Protein AF-A0AA39W251-F1 (afdb_monomer_lite)

Radius of gyration: 23.52 Å; chains: 1; bounding box: 52×46×63 Å

InterPro domains:
  IPR002347 Short-chain dehydrogenase/reductase SDR [PF00106] (129-242)
  IPR002347 Short-chain dehydrogenase/reductase SDR [PF13561] (8-108)
  IPR002347 Short-chain dehydrogenase/reductase SDR [PR00081] (17-36)
  IPR002347 Short-chain dehydrogenase/reductase SDR [PR00081] (38-55)
  IPR002347 Short-chain dehydrogenase/reductase SDR [PR00081] (72-92)
  IPR020904 Short-chain dehydrogenase/reductase, conserved site [PS00061] (4-32)
  IPR036291 NAD(P)-binding domain superfamily [SSF51735] (10-110)
  IPR036291 NAD(P)-binding domain superfamily [SSF51735] (124-243)

Foldseek 3Di:
DEAALCCLQVDPPCVVVSVVRVVVLVLQLLVLVVCPPVLDAGEYEHEAAEPDPVSPPPDDPVRLQVSLVLQPVSHGHYPVLRVVVVVCCVDPVVSVPHSYYHYSYNCSSDDDDDDDDDDDDDDLQCAAAEEEQAQCLDDPNVVVQLVSLVSRAQYEQEDAPDVPSSVVSQCVSCVPDDPPNDRRYHYAYADPVDPVRVVVSQVVSCVNSVDHHDYYHHPDDDDDPPDDRPVPQDPVNVVVRSD

Structure (mmCIF, N/CA/C/O backbone):
data_AF-A0AA39W251-F1
#
_entry.id   AF-A0AA39W251-F1
#
loop_
_atom_site.group_PDB
_atom_site.id
_atom_site.type_symbol
_atom_site.label_atom_id
_atom_site.label_alt_id
_atom_site.label_comp_id
_atom_site.label_asym_id
_atom_site.label_entity_id
_atom_site.label_seq_id
_atom_site.pdbx_PDB_ins_code
_atom_site.Cartn_x
_atom_site.Cartn_y
_atom_site.Cartn_z
_atom_site.occupancy
_atom_site.B_iso_or_equiv
_atom_site.auth_seq_id
_atom_site.auth_comp_id
_atom_site.auth_asym_id
_atom_site.auth_atom_id
_atom_site.pdbx_PDB_model_num
ATOM 1 N N . MET A 1 1 ? -8.379 -2.710 16.936 1.00 74.19 1 MET A N 1
ATOM 2 C CA . MET A 1 1 ? -7.547 -1.656 16.294 1.00 74.19 1 MET A CA 1
ATOM 3 C C . MET A 1 1 ? -8.438 -0.722 15.469 1.00 74.19 1 MET A C 1
ATOM 5 O O . MET A 1 1 ? -9.555 -1.114 15.140 1.00 74.19 1 MET A O 1
ATOM 9 N N . LEU A 1 2 ? -7.992 0.504 15.160 1.00 73.94 2 LEU A N 1
ATOM 10 C CA . LEU A 1 2 ? -8.763 1.472 14.359 1.00 73.94 2 LEU A CA 1
ATOM 11 C C . LEU A 1 2 ? -8.213 1.582 12.927 1.00 73.94 2 LEU A C 1
ATOM 13 O O . LEU A 1 2 ? -7.090 2.050 12.721 1.00 73.94 2 LEU A O 1
ATOM 17 N N . SER A 1 3 ? -9.032 1.182 11.953 1.00 87.44 3 SER A N 1
ATOM 18 C CA . SER A 1 3 ? -8.835 1.464 10.524 1.00 87.44 3 SER A CA 1
ATOM 19 C C . SER A 1 3 ? -9.595 2.750 10.141 1.00 87.44 3 SER A C 1
ATOM 21 O O . SER A 1 3 ? -10.087 3.468 11.008 1.00 87.44 3 SER A O 1
ATOM 23 N N . ALA A 1 4 ? -9.694 3.070 8.855 1.00 86.06 4 ALA A N 1
ATOM 24 C CA . ALA A 1 4 ? -10.523 4.146 8.328 1.00 86.06 4 ALA A CA 1
ATOM 25 C C . ALA A 1 4 ? -11.308 3.653 7.112 1.00 86.06 4 ALA A C 1
ATOM 27 O O . ALA A 1 4 ? -10.780 2.926 6.272 1.00 86.06 4 ALA A O 1
ATOM 28 N N . SER A 1 5 ? -12.547 4.117 6.949 1.00 86.44 5 SER A N 1
ATOM 29 C CA . SER A 1 5 ? -13.352 3.778 5.767 1.00 86.44 5 SER A CA 1
ATOM 30 C C . SER A 1 5 ? -12.759 4.270 4.443 1.00 86.44 5 SER A C 1
ATOM 32 O O . SER A 1 5 ? -13.165 3.778 3.395 1.00 86.44 5 SER A O 1
ATOM 34 N N . LEU A 1 6 ? -11.748 5.146 4.470 1.00 82.25 6 LEU A N 1
ATOM 35 C CA . LEU A 1 6 ? -10.958 5.510 3.289 1.00 82.25 6 LEU A CA 1
ATOM 36 C C . LEU A 1 6 ? -10.347 4.292 2.575 1.00 82.25 6 LEU A C 1
ATOM 38 O O . LEU A 1 6 ? -10.217 4.330 1.355 1.00 82.25 6 LEU A O 1
ATOM 42 N N . VAL A 1 7 ? -10.073 3.191 3.292 1.00 83.94 7 VAL A N 1
ATOM 43 C CA . VAL A 1 7 ? -9.620 1.914 2.701 1.00 83.94 7 VAL A CA 1
ATOM 44 C C . VAL A 1 7 ? -10.654 1.331 1.734 1.00 83.94 7 VAL A C 1
ATOM 46 O O . VAL A 1 7 ? -10.292 0.668 0.769 1.00 83.94 7 VAL A O 1
ATOM 49 N N . GLY A 1 8 ? -11.945 1.583 1.970 1.00 84.31 8 GLY A N 1
ATOM 50 C CA . GLY A 1 8 ? -13.018 1.199 1.051 1.00 84.31 8 GLY A CA 1
ATOM 51 C C . GLY A 1 8 ? -13.390 2.285 0.036 1.00 84.31 8 GLY A C 1
ATOM 52 O O . GLY A 1 8 ? -13.777 1.946 -1.074 1.00 84.31 8 GLY A O 1
ATOM 53 N N . SER A 1 9 ? -13.286 3.568 0.401 1.00 82.94 9 SER A N 1
ATOM 54 C CA . SER A 1 9 ? -13.726 4.687 -0.455 1.00 82.94 9 SER A CA 1
ATOM 55 C C . SER A 1 9 ? -12.683 5.150 -1.483 1.00 82.94 9 SER A C 1
ATOM 57 O O . SER A 1 9 ? -13.062 5.782 -2.463 1.00 82.94 9 SER A O 1
ATOM 59 N N . LEU A 1 10 ? -11.390 4.860 -1.268 1.00 85.44 10 LEU A N 1
ATOM 60 C CA . LEU A 1 10 ? -10.281 5.095 -2.211 1.00 85.44 10 LEU A CA 1
ATOM 61 C C . LEU A 1 10 ? -10.217 6.526 -2.781 1.00 85.44 10 LEU A C 1
ATOM 63 O O . LEU A 1 10 ? -10.137 6.743 -3.990 1.00 85.44 10 LEU A O 1
ATOM 67 N N . ILE A 1 11 ? -10.260 7.521 -1.896 1.00 80.75 11 ILE A N 1
ATOM 68 C CA . ILE A 1 11 ? -10.335 8.933 -2.291 1.00 80.75 11 ILE A CA 1
ATOM 69 C C . ILE A 1 11 ? -8.962 9.438 -2.771 1.00 80.75 11 ILE A C 1
ATOM 71 O O . ILE A 1 11 ? -7.972 9.279 -2.046 1.00 80.75 11 ILE A O 1
ATOM 75 N N . PRO A 1 12 ? -8.879 10.093 -3.948 1.00 82.31 12 PRO A N 1
ATOM 76 C CA . PRO A 1 12 ? -7.643 10.711 -4.425 1.00 82.31 12 PRO A CA 1
ATOM 77 C C . PRO A 1 12 ? -7.027 11.676 -3.403 1.00 82.31 12 PRO A C 1
ATOM 79 O O . PRO A 1 12 ? -7.737 12.367 -2.677 1.00 82.31 12 PRO A O 1
ATOM 82 N N . GLY A 1 13 ? -5.693 11.723 -3.344 1.00 82.94 13 GLY A N 1
ATOM 83 C CA . GLY A 1 13 ? -4.945 12.561 -2.394 1.00 82.94 13 GLY A CA 1
ATOM 84 C C . GLY A 1 13 ? -4.732 11.941 -1.006 1.00 82.94 13 GLY A C 1
ATOM 85 O O . GLY A 1 13 ? -3.858 12.393 -0.275 1.00 82.94 13 GLY A O 1
ATOM 86 N N . TYR A 1 14 ? -5.436 10.857 -0.660 1.00 81.69 14 TYR A N 1
ATOM 87 C CA . TYR A 1 14 ? -5.301 10.172 0.635 1.00 81.69 14 TYR A CA 1
ATOM 88 C C . TYR A 1 14 ? -4.460 8.889 0.572 1.00 81.69 14 TYR A C 1
ATOM 90 O O . TYR A 1 14 ? -4.556 8.059 1.473 1.00 81.69 14 TYR A O 1
ATOM 98 N N . GLY A 1 15 ? -3.643 8.696 -0.469 1.00 85.69 15 GLY A N 1
ATOM 99 C CA . GLY A 1 15 ? -2.954 7.427 -0.748 1.00 85.69 15 GLY A CA 1
ATOM 100 C C . GLY A 1 15 ? -2.148 6.874 0.433 1.00 85.69 15 GLY A C 1
ATOM 101 O O . GLY A 1 15 ? -2.436 5.775 0.899 1.00 85.69 15 GLY A O 1
ATOM 102 N N . ALA A 1 16 ? -1.198 7.650 0.968 1.00 86.44 16 ALA A N 1
ATOM 103 C CA . ALA A 1 16 ? -0.333 7.210 2.069 1.00 86.44 16 ALA A CA 1
ATOM 104 C C . ALA A 1 16 ? -1.113 6.922 3.366 1.00 86.44 16 ALA A C 1
ATOM 106 O O . ALA A 1 16 ? -0.926 5.884 4.000 1.00 86.44 16 ALA A O 1
ATOM 107 N N . TYR A 1 17 ? -2.045 7.807 3.734 1.00 85.81 17 TYR A N 1
ATOM 108 C CA . TYR A 1 17 ? -2.910 7.594 4.897 1.00 85.81 17 TYR A CA 1
ATOM 109 C C . TYR A 1 17 ? -3.803 6.356 4.724 1.00 85.81 17 TYR A C 1
ATOM 111 O O . TYR A 1 17 ? -3.961 5.554 5.640 1.00 85.81 17 TYR A O 1
ATOM 119 N N . THR A 1 18 ? -4.376 6.171 3.536 1.00 88.69 18 THR A N 1
ATOM 120 C CA . THR A 1 18 ? -5.233 5.021 3.226 1.00 88.69 18 THR A CA 1
ATOM 121 C C . THR A 1 18 ? -4.435 3.721 3.262 1.00 88.69 18 THR A C 1
ATOM 123 O O . THR A 1 18 ? -4.911 2.738 3.825 1.00 88.69 18 THR A O 1
ATOM 126 N N . ALA A 1 19 ? -3.203 3.721 2.747 1.00 88.38 19 ALA A N 1
ATOM 127 C CA . ALA A 1 19 ? -2.301 2.576 2.811 1.00 88.38 19 ALA A CA 1
ATOM 128 C C . ALA A 1 19 ? -1.952 2.195 4.260 1.00 88.38 19 ALA A C 1
ATOM 130 O O . ALA A 1 19 ? -2.048 1.020 4.613 1.00 88.38 19 ALA A O 1
ATOM 131 N N . SER A 1 20 ? -1.641 3.165 5.131 1.00 89.25 20 SER A N 1
ATOM 132 C CA . SER A 1 20 ? -1.339 2.873 6.543 1.00 89.25 20 SER A CA 1
ATOM 133 C C . SER A 1 20 ? -2.541 2.281 7.288 1.00 89.25 20 SER A C 1
ATOM 135 O O . SER A 1 20 ? -2.387 1.394 8.127 1.00 89.25 20 SER A O 1
ATOM 137 N N . LYS A 1 21 ? -3.766 2.695 6.944 1.00 92.12 21 LYS A N 1
ATOM 138 C CA . LYS A 1 21 ? -4.993 2.097 7.493 1.00 92.12 21 LYS A CA 1
ATOM 139 C C . LYS A 1 21 ? -5.306 0.724 6.895 1.00 92.12 21 LYS A C 1
ATOM 141 O O . LYS A 1 21 ? -5.718 -0.167 7.633 1.00 92.12 21 LYS A O 1
ATOM 146 N N . ALA A 1 22 ? -5.027 0.503 5.612 1.00 91.56 22 ALA A N 1
ATOM 147 C CA . ALA A 1 22 ? -5.145 -0.816 4.987 1.00 91.56 22 ALA A CA 1
ATOM 148 C C . ALA A 1 22 ? -4.155 -1.832 5.589 1.00 91.56 22 ALA A C 1
ATOM 150 O O . ALA A 1 22 ? -4.497 -3.004 5.773 1.00 91.56 22 ALA A O 1
ATOM 151 N N . ALA A 1 23 ? -2.953 -1.381 5.967 1.00 92.25 23 ALA A N 1
ATOM 152 C CA . ALA A 1 23 ? -1.990 -2.201 6.695 1.00 92.25 23 ALA A CA 1
ATOM 153 C C . ALA A 1 23 ? -2.564 -2.680 8.036 1.00 92.25 23 ALA A C 1
ATOM 155 O O . ALA A 1 23 ? -2.493 -3.869 8.336 1.00 92.25 23 ALA A O 1
ATOM 156 N N . VAL A 1 24 ? -3.229 -1.800 8.795 1.00 91.25 24 VAL A N 1
ATOM 157 C CA . VAL A 1 24 ? -3.906 -2.163 10.055 1.00 91.25 24 VAL A CA 1
ATOM 158 C C . VAL A 1 24 ? -4.987 -3.231 9.836 1.00 91.25 24 VAL A C 1
ATOM 160 O O . VAL A 1 24 ? -5.086 -4.170 10.625 1.00 91.25 24 VAL A O 1
ATOM 163 N N . GLU A 1 25 ? -5.772 -3.149 8.754 1.00 94.44 25 GLU A N 1
ATOM 164 C CA . GLU A 1 25 ? -6.760 -4.190 8.413 1.00 94.44 25 GLU A CA 1
ATOM 165 C C . GLU A 1 25 ? -6.114 -5.550 8.136 1.00 94.44 25 GLU A C 1
ATOM 167 O O . GLU A 1 25 ? -6.667 -6.585 8.513 1.00 94.44 25 GLU A O 1
ATOM 172 N N . THR A 1 26 ? -4.949 -5.560 7.490 1.00 94.06 26 THR A N 1
ATOM 173 C CA . THR A 1 26 ? -4.200 -6.791 7.206 1.00 94.06 26 THR A CA 1
ATOM 174 C C . THR A 1 26 ? -3.557 -7.359 8.470 1.00 94.06 26 THR A C 1
ATOM 176 O O . THR A 1 26 ? -3.705 -8.551 8.740 1.00 94.06 26 THR A O 1
ATOM 179 N N . LEU A 1 27 ? -2.922 -6.512 9.286 1.00 93.44 27 LEU A N 1
ATOM 180 C CA . LEU A 1 27 ? -2.298 -6.906 10.551 1.00 93.44 27 LEU A CA 1
ATOM 181 C C . LEU A 1 27 ? -3.308 -7.555 11.497 1.00 93.44 27 LEU A C 1
ATOM 183 O O . LEU A 1 27 ? -3.015 -8.602 12.058 1.00 93.44 27 LEU A O 1
ATOM 187 N N . VAL A 1 28 ? -4.524 -7.013 11.617 1.00 93.75 28 VAL A N 1
ATOM 188 C CA . VAL A 1 28 ? -5.572 -7.618 12.458 1.00 93.75 28 VAL A CA 1
ATOM 189 C C . VAL A 1 28 ? -5.955 -9.023 12.000 1.00 93.75 28 VAL A C 1
ATOM 191 O O . VAL A 1 28 ? -6.148 -9.904 12.834 1.00 93.75 28 VAL A O 1
ATOM 194 N N . LYS A 1 29 ? -6.045 -9.263 10.688 1.00 94.88 29 LYS A N 1
ATOM 195 C CA . LYS A 1 29 ? -6.378 -10.592 10.148 1.00 94.88 29 LYS A CA 1
ATOM 196 C C . LYS A 1 29 ? -5.282 -11.615 10.429 1.00 94.88 29 LYS A C 1
ATOM 198 O O . LYS A 1 29 ? -5.589 -12.782 10.661 1.00 94.88 29 LYS A O 1
ATOM 203 N N . ILE A 1 30 ? -4.021 -11.191 10.379 1.00 94.81 30 ILE A N 1
ATOM 204 C CA . ILE A 1 30 ? -2.875 -12.035 10.730 1.00 94.81 30 ILE A CA 1
ATOM 205 C C . ILE A 1 30 ? -2.862 -12.275 12.241 1.00 94.81 30 ILE A C 1
ATOM 207 O O . ILE A 1 30 ? -2.851 -13.426 12.665 1.00 94.81 30 ILE A O 1
ATOM 211 N N . LEU A 1 31 ? -2.994 -11.219 13.047 1.00 93.88 31 LEU A N 1
ATOM 212 C CA . LEU A 1 31 ? -3.021 -11.293 14.506 1.00 93.88 31 LEU A CA 1
ATOM 213 C C . LEU A 1 31 ? -4.125 -12.230 15.013 1.00 93.88 31 LEU A C 1
ATOM 215 O O . LEU A 1 31 ? -3.876 -13.056 15.882 1.00 93.88 31 LEU A O 1
ATOM 219 N N . ALA A 1 32 ? -5.320 -12.176 14.422 1.00 94.88 32 ALA A N 1
ATOM 220 C CA . ALA A 1 32 ? -6.415 -13.092 14.743 1.00 94.88 32 ALA A CA 1
ATOM 221 C C . ALA A 1 32 ? -6.030 -14.575 14.580 1.00 94.88 32 ALA A C 1
ATOM 223 O O . ALA A 1 32 ? -6.512 -15.422 15.332 1.00 94.88 32 ALA A O 1
ATOM 224 N N . LYS A 1 33 ? -5.160 -14.900 13.611 1.00 95.75 33 LYS A N 1
ATOM 225 C CA . LYS A 1 33 ? -4.623 -16.256 13.419 1.00 95.75 33 LYS A CA 1
ATOM 226 C C . LYS A 1 33 ? -3.497 -16.567 14.401 1.00 95.75 33 LYS A C 1
ATOM 228 O O . LYS A 1 33 ? -3.434 -17.681 14.910 1.00 95.75 33 LYS A O 1
ATOM 233 N N . GLU A 1 34 ? -2.615 -15.607 14.654 1.00 95.94 34 GLU A N 1
ATOM 234 C CA . GLU A 1 34 ? -1.468 -15.773 15.554 1.00 95.94 34 GLU A CA 1
ATOM 235 C C . GLU A 1 34 ? -1.885 -15.912 17.024 1.00 95.94 34 GLU A C 1
ATOM 237 O O . GLU A 1 34 ? -1.221 -16.603 17.788 1.00 95.94 34 GLU A O 1
ATOM 242 N N . LEU A 1 35 ? -3.038 -15.357 17.405 1.00 92.94 35 LEU A N 1
ATOM 243 C CA . LEU A 1 35 ? -3.652 -15.510 18.728 1.00 92.94 35 LEU A CA 1
ATOM 244 C C . LEU A 1 35 ? -4.361 -16.864 18.934 1.00 92.94 35 LEU A C 1
ATOM 246 O O . LEU A 1 35 ? -5.064 -17.051 19.932 1.00 92.94 35 LEU A O 1
ATOM 250 N N . LYS A 1 36 ? -4.207 -17.832 18.021 1.00 93.31 36 LYS A N 1
ATOM 251 C CA . LYS A 1 36 ? -4.814 -19.166 18.136 1.00 93.31 36 LYS A CA 1
ATOM 252 C C . LYS A 1 36 ? -4.540 -19.790 19.512 1.00 93.31 36 LYS A C 1
ATOM 254 O O . LYS A 1 36 ? -3.397 -19.922 19.931 1.00 93.31 36 LYS A O 1
ATOM 259 N N . GLY A 1 37 ? -5.606 -20.247 20.174 1.00 92.31 37 GLY A N 1
ATOM 260 C CA . GLY A 1 37 ? -5.532 -20.938 21.467 1.00 92.31 37 GLY A CA 1
ATOM 261 C C . GLY A 1 37 ? -5.498 -20.020 22.693 1.00 92.31 37 GLY A C 1
ATOM 262 O O . GLY A 1 37 ? -5.550 -20.523 23.807 1.00 92.31 37 GLY A O 1
ATOM 263 N N . THR A 1 38 ? -5.460 -18.696 22.506 1.00 92.62 38 THR A N 1
ATOM 264 C CA . THR A 1 38 ? -5.470 -17.722 23.616 1.00 92.62 38 THR A CA 1
ATOM 265 C C . THR A 1 38 ? -6.874 -17.333 24.086 1.00 92.62 38 THR A C 1
ATOM 267 O O . THR A 1 38 ? -7.018 -16.774 25.166 1.00 92.62 38 THR A O 1
ATOM 270 N N . GLY A 1 39 ? -7.903 -17.584 23.268 1.00 87.56 39 GLY A N 1
ATOM 271 C CA . GLY A 1 39 ? -9.267 -17.090 23.498 1.00 87.56 39 GLY A CA 1
ATOM 272 C C . GLY A 1 39 ? -9.473 -15.607 23.152 1.00 87.56 39 GLY A C 1
ATOM 273 O O . GLY A 1 39 ? -10.593 -15.119 23.236 1.00 87.56 39 GLY A O 1
ATOM 274 N N . ILE A 1 40 ? -8.426 -14.889 22.727 1.00 93.31 40 ILE A N 1
ATOM 275 C CA . ILE A 1 40 ? -8.504 -13.471 22.355 1.00 93.31 40 ILE A CA 1
ATOM 276 C C . ILE A 1 40 ? -8.962 -13.334 20.897 1.00 93.31 40 ILE A C 1
ATOM 278 O O . ILE A 1 40 ? -8.382 -13.945 19.995 1.00 93.31 40 ILE A O 1
ATOM 282 N N . THR A 1 41 ? -9.960 -12.480 20.650 1.00 94.25 41 THR A N 1
ATOM 283 C CA . THR A 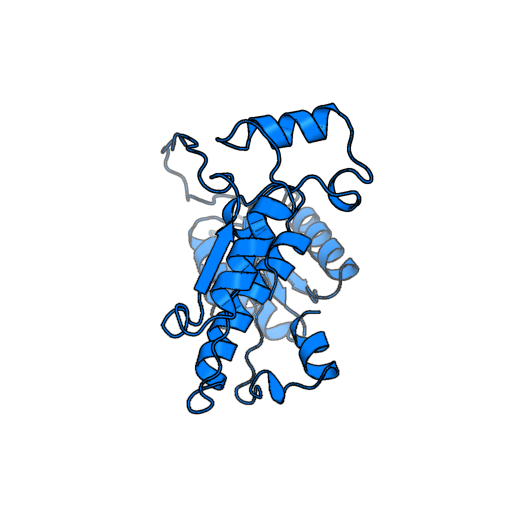1 41 ? -10.351 -12.052 19.300 1.00 94.25 41 THR A CA 1
ATOM 284 C C . THR A 1 41 ? -9.666 -10.738 18.920 1.00 94.25 41 THR A C 1
ATOM 286 O O . THR A 1 41 ? -9.410 -9.868 19.752 1.00 94.25 41 THR A O 1
ATOM 289 N N . ALA A 1 42 ? -9.356 -10.571 17.636 1.00 93.94 42 ALA A N 1
ATOM 290 C CA . ALA A 1 42 ? -8.778 -9.351 17.089 1.00 93.94 42 ALA A CA 1
ATOM 291 C C . ALA A 1 42 ? -9.647 -8.830 15.942 1.00 93.94 42 ALA A C 1
ATOM 293 O O . ALA A 1 42 ? -9.807 -9.494 14.922 1.00 93.94 42 ALA A O 1
ATOM 294 N N . ASN A 1 43 ? -10.179 -7.613 16.088 1.00 93.31 43 ASN A N 1
ATOM 295 C CA . ASN A 1 43 ? -11.006 -6.956 15.074 1.00 93.31 43 ASN A CA 1
ATOM 296 C C . ASN A 1 43 ? -10.582 -5.499 14.831 1.00 93.31 43 ASN A C 1
ATOM 298 O O . ASN A 1 43 ? -9.938 -4.838 15.660 1.00 93.31 43 ASN A O 1
ATOM 302 N N . CYS A 1 44 ? -10.984 -4.990 13.670 1.00 93.25 44 CYS A N 1
ATOM 303 C CA . CYS A 1 44 ? -10.828 -3.607 13.248 1.00 93.25 44 CYS A CA 1
ATOM 304 C C . CYS A 1 44 ? -12.182 -2.909 13.190 1.00 93.25 44 CYS A C 1
ATOM 306 O O . CYS A 1 44 ? -13.123 -3.443 12.610 1.00 93.25 44 CYS A O 1
ATOM 308 N N . VAL A 1 45 ? -12.252 -1.681 13.701 1.00 92.56 45 VAL A N 1
ATOM 309 C CA . VAL A 1 45 ? -13.378 -0.772 13.445 1.00 92.56 45 VAL A CA 1
ATOM 310 C C . VAL A 1 45 ? -12.915 0.307 12.472 1.00 92.56 45 VAL A C 1
ATOM 312 O O . VAL A 1 45 ? -11.868 0.924 12.673 1.00 92.56 45 VAL A O 1
ATOM 315 N N . ALA A 1 46 ? -13.671 0.496 11.393 1.00 92.81 46 ALA A N 1
ATOM 316 C CA . ALA A 1 46 ? -13.376 1.412 10.298 1.00 92.81 46 ALA A CA 1
ATOM 317 C C . ALA A 1 46 ? -14.485 2.476 10.197 1.00 92.81 46 ALA A C 1
ATOM 319 O O . ALA A 1 46 ? -15.456 2.290 9.455 1.00 92.81 46 ALA A O 1
ATOM 320 N N . PRO A 1 47 ? -14.385 3.587 10.945 1.00 91.38 47 PRO A N 1
ATOM 321 C CA . PRO A 1 47 ? -15.376 4.650 10.892 1.00 91.38 47 PRO A CA 1
ATOM 322 C C . PRO A 1 47 ? -15.348 5.414 9.561 1.00 91.38 47 PRO A C 1
ATOM 324 O O . PRO A 1 47 ? -14.342 5.406 8.840 1.00 91.38 47 PRO A O 1
ATOM 327 N N . GLY A 1 48 ? -16.477 6.040 9.225 1.00 89.25 48 GLY A N 1
ATOM 328 C CA . GLY A 1 48 ? -16.587 7.050 8.165 1.00 89.25 48 GLY A CA 1
ATOM 329 C C . GLY A 1 48 ? -16.122 8.435 8.637 1.00 89.25 48 GLY A C 1
ATOM 330 O O . GLY A 1 48 ? -15.430 8.533 9.649 1.00 89.25 48 GLY A O 1
ATOM 331 N N . PRO A 1 49 ? -16.504 9.516 7.938 1.00 89.50 49 PRO A N 1
ATOM 332 C CA . PRO A 1 49 ? -16.338 10.878 8.442 1.00 89.50 49 PRO A CA 1
ATOM 333 C C . PRO A 1 49 ? -17.103 11.067 9.763 1.00 89.50 49 PRO A C 1
ATOM 335 O O . PRO A 1 49 ? -18.330 10.966 9.779 1.00 89.50 49 PRO A O 1
ATOM 338 N N . ILE A 1 50 ? -16.389 11.325 10.864 1.00 92.44 50 ILE A N 1
ATOM 339 C CA . ILE A 1 50 ? -16.972 11.562 12.196 1.00 92.44 50 ILE A CA 1
ATOM 340 C C . ILE A 1 50 ? -16.741 13.020 12.590 1.00 92.44 50 ILE A C 1
ATOM 342 O O . ILE A 1 50 ? -15.620 13.502 12.485 1.00 92.44 50 ILE A O 1
ATOM 346 N N . ALA A 1 51 ? -17.775 13.704 13.070 1.00 91.31 51 ALA A N 1
ATOM 347 C CA . ALA A 1 51 ? -17.723 15.067 13.579 1.00 91.31 51 ALA A CA 1
ATOM 348 C C . ALA A 1 51 ? -16.924 15.131 14.892 1.00 91.31 51 ALA A C 1
ATOM 350 O O . ALA A 1 51 ? -17.470 15.030 15.989 1.00 91.31 51 ALA A O 1
ATOM 351 N N . THR A 1 52 ? -15.611 15.280 14.769 1.00 89.81 52 THR A N 1
ATOM 352 C CA . THR A 1 52 ? -14.679 15.524 15.873 1.00 89.81 52 THR A CA 1
ATOM 353 C C . THR A 1 52 ? -13.818 16.734 15.553 1.00 89.81 52 THR A C 1
ATOM 355 O O . THR A 1 52 ? -13.687 17.115 14.391 1.00 89.81 52 THR A O 1
ATOM 358 N N . GLU A 1 53 ? -13.181 17.314 16.567 1.00 84.50 53 GLU A N 1
ATOM 359 C CA . GLU A 1 53 ? -12.210 18.400 16.386 1.00 84.50 53 GLU A CA 1
ATOM 360 C C . GLU A 1 53 ? -11.151 18.047 15.326 1.00 84.50 53 GLU A C 1
ATOM 362 O O . GLU A 1 53 ? -10.949 18.797 14.377 1.00 84.50 53 GLU A O 1
ATOM 367 N N . ILE A 1 54 ? -10.601 16.829 15.396 1.00 84.12 54 ILE A N 1
ATOM 368 C CA . ILE A 1 54 ? -9.636 16.290 14.423 1.00 84.12 54 ILE A CA 1
ATOM 369 C C . ILE A 1 54 ? -10.204 16.256 12.995 1.00 84.12 54 ILE A C 1
ATOM 371 O O . ILE A 1 54 ? -9.471 16.413 12.020 1.00 84.12 54 ILE A O 1
ATOM 375 N N . PHE A 1 55 ? -11.506 16.009 12.830 1.00 86.50 55 PHE A N 1
ATOM 376 C CA . PHE A 1 55 ? -12.116 16.034 11.507 1.00 86.50 55 PHE A CA 1
ATOM 377 C C . PHE A 1 55 ? -12.260 17.457 10.971 1.00 86.50 55 PHE A C 1
ATOM 379 O O . PHE A 1 55 ? -12.056 17.651 9.776 1.00 86.50 55 PHE A O 1
ATOM 386 N N . PHE A 1 56 ? -12.615 18.430 11.804 1.00 87.50 56 PHE A N 1
ATOM 387 C CA . PHE A 1 56 ? -12.823 19.806 11.349 1.00 87.50 56 PHE A CA 1
ATOM 388 C C . PHE A 1 56 ? -11.521 20.576 11.145 1.00 87.50 56 PHE A C 1
ATOM 390 O O . PHE A 1 56 ? -11.487 21.480 10.312 1.00 87.50 56 PHE A O 1
ATOM 397 N N . ASP A 1 57 ? -10.453 20.191 11.842 1.00 88.88 57 ASP A N 1
ATOM 398 C CA . ASP A 1 57 ? -9.156 20.844 11.726 1.00 88.88 57 ASP A CA 1
ATOM 399 C C . ASP A 1 57 ? -8.666 20.901 10.264 1.00 88.88 57 ASP A C 1
ATOM 401 O O . ASP A 1 57 ? -8.669 19.907 9.524 1.00 88.88 57 ASP A O 1
ATOM 405 N N . GLY A 1 58 ? -8.322 22.114 9.826 1.00 81.75 58 GLY A N 1
ATOM 406 C CA . GLY A 1 58 ? -7.875 22.420 8.466 1.00 81.75 58 GLY A CA 1
ATOM 407 C C . GLY A 1 58 ? -8.906 22.254 7.335 1.00 81.75 58 GLY A C 1
ATOM 408 O O . GLY A 1 58 ? -8.508 22.323 6.171 1.00 81.75 58 GLY A O 1
ATOM 409 N N . LYS A 1 59 ? -10.204 22.027 7.608 1.00 88.25 59 LYS A N 1
ATOM 410 C CA . LYS A 1 59 ? -11.243 21.886 6.562 1.00 88.25 59 LYS A CA 1
ATOM 411 C C . LYS A 1 59 ? -12.104 23.136 6.411 1.00 88.25 59 LYS A C 1
ATOM 413 O O . LYS A 1 59 ? -12.556 23.713 7.393 1.00 88.25 59 LYS A O 1
ATOM 418 N N . THR A 1 60 ? -12.400 23.498 5.162 1.00 92.12 60 THR A N 1
ATOM 419 C CA . THR A 1 60 ? -13.393 24.538 4.857 1.00 92.12 60 THR A CA 1
ATOM 420 C C . THR A 1 60 ? -14.820 23.998 4.979 1.00 92.12 60 THR A C 1
ATOM 422 O O . THR A 1 60 ? -15.047 22.782 4.932 1.00 92.12 60 THR A O 1
ATOM 425 N N . GLU A 1 61 ? -15.802 24.895 5.072 1.00 90.38 61 GLU A N 1
ATOM 426 C CA . GLU A 1 61 ? -17.223 24.527 5.095 1.00 90.38 61 GLU A CA 1
ATOM 427 C C . GLU A 1 61 ? -17.631 23.716 3.855 1.00 90.38 61 GLU A C 1
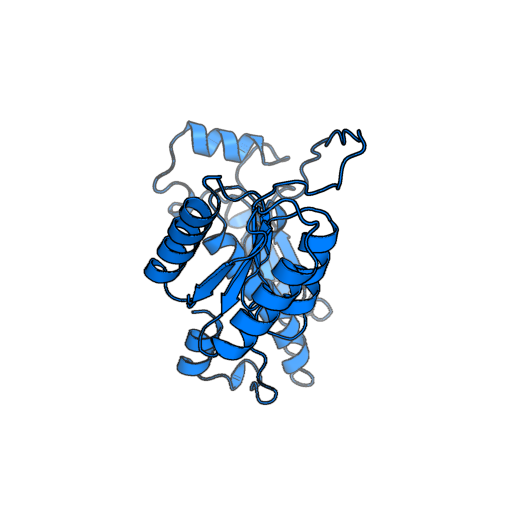ATOM 429 O O . GLU A 1 61 ? -18.369 22.736 3.960 1.00 90.38 61 GLU A O 1
ATOM 434 N N . GLU A 1 62 ? -17.091 24.041 2.679 1.00 88.62 62 GLU A N 1
ATOM 435 C CA . GLU A 1 62 ? -17.352 23.308 1.437 1.00 88.62 62 GLU A CA 1
ATOM 436 C C . GLU A 1 62 ? -16.800 21.883 1.488 1.00 88.62 62 GLU A C 1
ATOM 438 O O . GLU A 1 62 ? -17.431 20.955 0.978 1.00 88.62 62 GLU A O 1
ATOM 443 N N . MET A 1 63 ? -15.628 21.683 2.098 1.00 86.00 63 MET A N 1
ATOM 444 C CA . MET A 1 63 ? -15.047 20.348 2.278 1.00 86.00 63 MET A CA 1
ATOM 445 C C . MET A 1 63 ? -15.906 19.501 3.218 1.00 86.00 63 MET A C 1
ATOM 447 O O . MET A 1 63 ? -16.145 18.323 2.941 1.00 86.00 63 MET A O 1
ATOM 451 N N . VAL A 1 64 ? -16.407 20.103 4.298 1.00 89.44 64 VAL A N 1
ATOM 452 C CA . VAL A 1 64 ? -17.327 19.451 5.237 1.00 89.44 64 VAL A CA 1
ATOM 453 C C . VAL A 1 64 ? -18.640 19.094 4.540 1.00 89.44 64 VAL A C 1
ATOM 455 O O . VAL A 1 64 ? -19.090 17.951 4.628 1.00 89.44 64 VAL A O 1
ATOM 458 N N . LYS A 1 65 ? -19.222 20.026 3.777 1.00 89.62 65 LYS A N 1
ATOM 459 C CA . LYS A 1 65 ? -20.456 19.797 3.017 1.00 89.62 65 LYS A CA 1
ATOM 460 C C . LYS A 1 65 ? -20.300 18.664 2.002 1.00 89.62 65 LYS A C 1
ATOM 462 O O . LYS A 1 65 ? -21.147 17.779 1.952 1.00 89.62 65 LYS A O 1
ATOM 467 N N . LYS A 1 66 ? -19.186 18.619 1.263 1.00 86.56 66 LYS A N 1
ATOM 468 C CA . LYS A 1 66 ? -18.883 17.511 0.340 1.00 86.56 66 LYS A CA 1
ATOM 469 C C . LYS A 1 66 ? -18.788 16.163 1.052 1.00 86.56 66 LYS A C 1
ATOM 471 O O . LYS A 1 66 ? -19.250 15.162 0.513 1.00 86.56 66 LYS A O 1
ATOM 476 N N . ALA A 1 67 ? -18.197 16.114 2.247 1.00 85.25 67 ALA A N 1
ATOM 477 C CA . ALA A 1 67 ? -18.145 14.882 3.032 1.00 85.25 67 ALA A CA 1
ATOM 478 C C . ALA A 1 67 ? -19.550 14.426 3.461 1.00 85.25 67 ALA A C 1
ATOM 480 O O . ALA A 1 67 ? -19.855 13.240 3.375 1.00 85.25 67 ALA A O 1
ATOM 481 N N . ILE A 1 68 ? -20.415 15.366 3.855 1.00 88.50 68 ILE A N 1
ATOM 482 C CA . ILE A 1 68 ? -21.820 15.103 4.194 1.00 88.50 68 ILE A CA 1
ATOM 483 C C . ILE A 1 68 ? -22.597 14.576 2.981 1.00 88.50 68 ILE A C 1
ATOM 485 O O . ILE A 1 68 ? -23.290 13.572 3.102 1.00 88.50 68 ILE A O 1
ATOM 489 N N . GLU A 1 69 ? -22.451 15.204 1.812 1.00 86.44 69 GLU A N 1
ATOM 490 C CA . GLU A 1 69 ? -23.109 14.788 0.562 1.00 86.44 69 GLU A CA 1
ATOM 491 C C . GLU A 1 69 ? -22.708 13.372 0.124 1.00 86.44 69 GLU A C 1
ATOM 493 O O . GLU A 1 69 ? -23.490 12.656 -0.498 1.00 86.44 69 GLU A O 1
ATOM 498 N N . GLN A 1 70 ? -21.486 12.955 0.450 1.00 81.31 70 GLN A N 1
ATOM 499 C CA . GLN A 1 70 ? -20.991 11.609 0.166 1.00 81.31 70 GLN A CA 1
ATOM 500 C C . GLN A 1 70 ? -21.479 10.557 1.166 1.00 81.31 70 GLN A C 1
ATOM 502 O O . GLN A 1 70 ? -21.379 9.366 0.878 1.00 81.31 70 GLN A O 1
ATOM 507 N N . CYS A 1 71 ? -21.987 10.960 2.331 1.00 85.12 71 CYS A N 1
ATOM 508 C CA . CYS A 1 71 ? -22.576 10.054 3.307 1.00 85.12 71 CYS A CA 1
ATOM 509 C C . CYS A 1 71 ? -24.047 9.796 2.945 1.00 85.12 71 CYS A C 1
ATOM 511 O O . CYS A 1 71 ? -24.852 10.722 3.029 1.00 85.12 71 CYS A O 1
ATOM 513 N N . PRO A 1 72 ? -24.461 8.549 2.652 1.00 86.06 72 PRO A N 1
ATOM 514 C CA . PRO A 1 72 ? -25.868 8.233 2.377 1.00 86.06 72 PRO A CA 1
ATOM 515 C C . PRO A 1 72 ? -26.857 8.666 3.470 1.00 86.06 72 PRO A C 1
ATOM 517 O O . PRO A 1 72 ? -28.016 8.939 3.183 1.00 86.06 72 PRO A O 1
ATOM 520 N N . HIS A 1 73 ? -26.404 8.760 4.722 1.00 83.88 73 HIS A N 1
ATOM 521 C CA . HIS A 1 73 ? -27.217 9.242 5.843 1.00 83.88 73 HIS A CA 1
ATOM 522 C C . HIS A 1 73 ? -27.363 10.776 5.899 1.00 83.88 73 HIS A C 1
ATOM 524 O O . HIS A 1 73 ? -27.988 11.287 6.825 1.00 83.88 73 HIS A O 1
ATOM 530 N N . GLY A 1 74 ? -26.768 11.523 4.961 1.00 87.56 74 GLY A N 1
ATOM 531 C CA . GLY A 1 74 ? -26.902 12.980 4.855 1.00 87.56 74 GLY A CA 1
ATOM 532 C C . GLY A 1 74 ? -26.302 13.767 6.023 1.00 87.56 74 GLY A C 1
ATOM 533 O O . GLY A 1 74 ? -26.630 14.936 6.207 1.00 87.56 74 GLY A O 1
ATOM 534 N N . ARG A 1 75 ? -25.434 13.142 6.827 1.00 93.00 75 ARG A N 1
ATOM 535 C CA . ARG A 1 75 ? -24.717 13.765 7.947 1.00 93.00 75 ARG A CA 1
ATOM 536 C C . ARG A 1 75 ? -23.342 13.137 8.146 1.00 93.00 75 ARG A C 1
ATOM 538 O O . ARG A 1 75 ? -23.085 12.021 7.692 1.00 93.00 75 ARG A O 1
ATOM 545 N N . LEU A 1 76 ? -22.485 13.830 8.891 1.00 91.81 76 LEU A N 1
ATOM 546 C CA . LEU A 1 76 ? -21.314 13.205 9.501 1.00 91.81 76 LEU A CA 1
ATOM 547 C C . LEU A 1 76 ? -21.763 12.244 10.609 1.00 91.81 76 LEU A C 1
ATOM 549 O O . LEU A 1 76 ? -22.775 12.479 11.278 1.00 91.81 76 LEU A O 1
ATOM 553 N N . GLY A 1 77 ? -20.999 11.174 10.816 1.00 91.62 77 GLY A N 1
ATOM 554 C CA . GLY A 1 77 ? -21.136 10.350 12.011 1.00 91.62 77 GLY A CA 1
ATOM 555 C C . GLY A 1 77 ? -20.750 11.135 13.265 1.00 91.62 77 GLY A C 1
ATOM 556 O O . GLY A 1 77 ? -20.038 12.132 13.202 1.00 91.62 77 GLY A O 1
ATOM 557 N N . GLU A 1 78 ? -21.184 10.673 14.421 1.00 91.62 78 GLU A N 1
ATOM 558 C CA . GLU A 1 78 ? -20.797 11.174 15.735 1.00 91.62 78 GLU A CA 1
ATOM 559 C C . GLU A 1 78 ? -20.046 10.073 16.497 1.00 91.62 78 GLU A C 1
ATOM 561 O O . GLU A 1 78 ? -20.129 8.890 16.162 1.00 91.62 78 GLU A O 1
ATOM 566 N N . THR A 1 79 ? -19.322 10.422 17.562 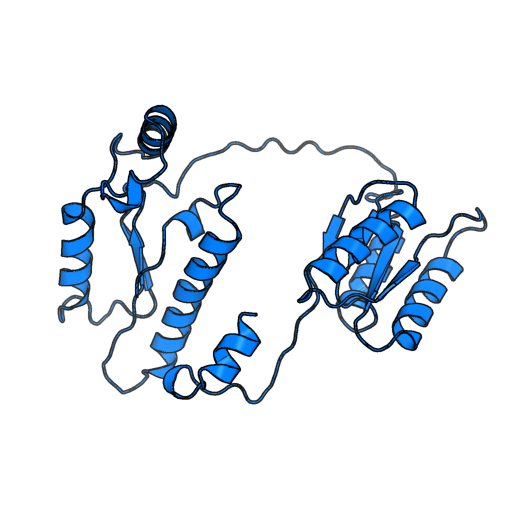1.00 87.25 79 THR A N 1
ATOM 567 C CA . THR A 1 79 ? -18.610 9.426 18.389 1.00 87.25 79 THR A CA 1
ATOM 568 C C . THR A 1 79 ? -19.556 8.367 18.963 1.00 87.25 79 THR A C 1
ATOM 570 O O . THR A 1 79 ? -19.196 7.189 19.028 1.00 87.25 79 THR A O 1
ATOM 573 N N . LYS A 1 80 ? -20.796 8.761 19.287 1.00 88.94 80 LYS A N 1
ATOM 574 C CA . LYS A 1 80 ? -21.872 7.867 19.742 1.00 88.94 80 LYS A CA 1
ATOM 575 C C . LYS A 1 80 ? -22.324 6.849 18.690 1.00 88.94 80 LYS A C 1
ATOM 577 O O . LYS A 1 80 ? -22.899 5.838 19.066 1.00 88.94 80 LYS A O 1
ATOM 582 N N . ASP A 1 81 ? -22.054 7.081 17.404 1.00 89.50 81 ASP A N 1
ATOM 583 C CA . ASP A 1 81 ? -22.354 6.103 16.352 1.00 89.50 81 ASP A CA 1
ATOM 584 C C . ASP A 1 81 ? -21.296 4.984 16.301 1.00 89.50 81 ASP A C 1
ATOM 586 O O . ASP A 1 81 ? -21.571 3.898 15.802 1.00 89.50 81 ASP A O 1
ATOM 590 N N . VAL A 1 82 ? -20.086 5.230 16.823 1.00 85.25 82 VAL A N 1
ATOM 591 C CA . VAL A 1 82 ? -18.940 4.304 16.742 1.00 85.25 82 VAL A CA 1
ATOM 592 C C . VAL A 1 82 ? -18.684 3.579 18.061 1.00 85.25 82 VAL A C 1
ATOM 594 O O . VAL A 1 82 ? -18.475 2.366 18.069 1.00 85.25 82 VAL A O 1
ATOM 597 N N . ALA A 1 83 ? -18.701 4.300 19.185 1.00 85.69 83 ALA A N 1
ATOM 598 C CA . ALA A 1 83 ? -18.334 3.757 20.493 1.00 85.69 83 ALA A CA 1
ATOM 599 C C . ALA A 1 83 ? -19.163 2.526 20.925 1.00 85.69 83 ALA A C 1
ATOM 601 O O . ALA A 1 83 ? -18.557 1.564 21.401 1.00 85.69 83 ALA A O 1
ATOM 602 N N . PRO A 1 84 ? -20.496 2.468 20.710 1.00 86.06 84 PRO A N 1
ATOM 603 C CA . PRO A 1 84 ? -21.286 1.291 21.075 1.00 86.06 84 PRO A CA 1
ATOM 604 C C . PRO A 1 84 ? -20.868 0.016 20.335 1.00 86.06 84 PRO A C 1
ATOM 606 O O . PRO A 1 84 ? -20.926 -1.066 20.910 1.00 86.06 84 PRO A O 1
ATOM 609 N N . VAL A 1 85 ? -20.393 0.131 19.089 1.00 86.81 85 VAL A N 1
ATOM 610 C CA . VAL A 1 85 ? -19.899 -1.022 18.318 1.00 86.81 85 VAL A CA 1
ATOM 611 C C . VAL A 1 85 ? -18.625 -1.581 18.945 1.00 86.81 85 VAL A C 1
ATOM 613 O O . VAL A 1 85 ? -18.477 -2.794 19.058 1.00 86.81 85 VAL A O 1
ATOM 616 N N . VAL A 1 86 ? -17.721 -0.711 19.403 1.00 85.50 86 VAL A N 1
ATOM 617 C CA . VAL A 1 86 ? -16.521 -1.137 20.139 1.00 85.50 86 VAL A CA 1
ATOM 618 C C . VAL A 1 86 ? -16.908 -1.797 21.462 1.00 85.50 86 VAL A C 1
ATOM 620 O O . VAL A 1 86 ? -16.357 -2.841 21.793 1.00 85.50 86 VAL A O 1
ATOM 623 N N . GLY A 1 87 ? -17.883 -1.232 22.182 1.00 78.88 87 GLY A N 1
ATOM 624 C CA . GLY A 1 87 ? -18.421 -1.828 23.405 1.00 78.88 87 GLY A CA 1
ATOM 625 C C . GLY A 1 87 ? -18.986 -3.230 23.172 1.00 78.88 87 GLY A C 1
ATOM 626 O O . GLY A 1 87 ? -18.643 -4.149 23.903 1.00 78.88 87 GLY A O 1
ATOM 627 N N . PHE A 1 88 ? -19.774 -3.421 22.110 1.00 90.50 88 PHE A N 1
ATOM 628 C CA . PHE A 1 88 ? -20.287 -4.734 21.709 1.00 90.50 88 PHE A CA 1
ATOM 629 C C . PHE A 1 88 ? -19.163 -5.740 21.419 1.00 90.50 88 PHE A C 1
ATOM 631 O O . PHE A 1 88 ? -19.221 -6.869 21.902 1.00 90.50 88 PHE A O 1
ATOM 638 N N . LEU A 1 89 ? -18.117 -5.321 20.698 1.00 86.88 89 LEU A N 1
ATOM 639 C CA . LEU A 1 89 ? -16.956 -6.165 20.381 1.00 86.88 89 LEU A CA 1
ATOM 640 C C . LEU A 1 89 ? -16.105 -6.554 21.597 1.00 86.88 89 LEU A C 1
ATOM 642 O O . LEU A 1 89 ? -15.220 -7.395 21.473 1.00 86.88 89 LEU A O 1
ATOM 646 N N . ALA A 1 90 ? -16.328 -5.922 22.747 1.00 84.25 90 ALA A N 1
ATOM 647 C CA . ALA A 1 90 ? -15.683 -6.281 24.004 1.00 84.25 90 ALA A CA 1
ATOM 648 C C . ALA A 1 90 ? -16.519 -7.266 24.843 1.00 84.25 90 ALA A C 1
ATOM 650 O O . ALA A 1 90 ? -16.091 -7.648 25.928 1.00 84.25 90 ALA A O 1
ATOM 651 N N . THR A 1 91 ? -17.709 -7.659 24.375 1.00 87.25 91 THR A N 1
ATOM 652 C CA . THR A 1 91 ? -18.588 -8.610 25.073 1.00 87.25 91 THR A CA 1
ATOM 653 C C . THR A 1 91 ? -18.440 -10.030 24.536 1.00 87.25 91 THR A C 1
ATOM 655 O O . THR A 1 91 ? -18.110 -10.221 23.362 1.00 87.25 91 THR A O 1
ATOM 658 N N . ASP A 1 92 ? -18.809 -11.020 25.351 1.00 86.75 92 ASP A N 1
ATOM 659 C CA . ASP A 1 92 ? -18.856 -12.439 24.958 1.00 86.75 92 ASP A CA 1
ATOM 660 C C . ASP A 1 92 ? -19.791 -12.689 23.766 1.00 86.75 92 ASP A C 1
ATOM 662 O O . ASP A 1 92 ? -19.553 -13.577 22.955 1.00 86.75 92 ASP A O 1
ATOM 666 N N . ALA A 1 93 ? -20.813 -11.846 23.576 1.00 87.19 93 ALA A N 1
ATOM 667 C CA . ALA A 1 93 ? -21.708 -11.933 22.421 1.00 87.19 93 ALA A CA 1
ATOM 668 C C . ALA A 1 93 ? -20.982 -11.742 21.074 1.00 87.19 93 ALA A C 1
ATOM 670 O O . ALA A 1 93 ? -21.528 -12.071 20.020 1.00 87.19 93 ALA A O 1
ATOM 671 N N . SER A 1 94 ? -19.761 -11.203 21.097 1.00 87.69 94 SER A N 1
ATOM 672 C CA . SER A 1 94 ? -18.915 -11.012 19.923 1.00 87.69 94 SER A CA 1
ATOM 673 C C . SER A 1 94 ? -17.799 -12.053 19.782 1.00 87.69 94 SER A C 1
ATOM 675 O O . SER A 1 94 ? -16.978 -11.918 18.878 1.00 87.69 94 SER A O 1
ATOM 677 N N . GLU A 1 95 ? -17.768 -13.110 20.607 1.00 89.44 95 GLU A N 1
ATOM 678 C CA . GLU A 1 95 ? -16.690 -14.118 20.602 1.00 89.44 95 GLU A CA 1
ATOM 679 C C . GLU A 1 95 ? -16.469 -14.771 19.227 1.00 89.44 95 GLU A C 1
ATOM 681 O O . GLU A 1 95 ? -15.350 -15.142 18.871 1.00 89.44 95 GLU A O 1
ATOM 686 N N . TRP A 1 96 ? -17.529 -14.861 18.414 1.00 92.12 96 TRP A N 1
ATOM 687 C CA . TRP A 1 96 ? -17.478 -15.441 17.069 1.00 92.12 96 TRP A CA 1
ATOM 688 C C . TRP A 1 96 ? -17.101 -14.443 15.967 1.00 92.12 96 TRP A C 1
ATOM 690 O O . TRP A 1 96 ? -17.032 -14.786 14.784 1.00 92.12 96 TRP A O 1
ATOM 700 N N . ILE A 1 97 ? -16.843 -13.192 16.339 1.00 93.44 97 ILE A N 1
ATOM 701 C CA . ILE A 1 97 ? -16.389 -12.129 15.453 1.00 93.44 97 ILE A CA 1
ATOM 702 C C . ILE A 1 97 ? -14.881 -12.006 15.657 1.00 93.44 97 ILE A C 1
ATOM 704 O O . ILE A 1 97 ? -14.419 -11.424 16.633 1.00 93.44 97 ILE A O 1
ATOM 708 N N . ASN A 1 98 ? -14.096 -12.574 14.742 1.00 95.19 98 ASN A N 1
ATOM 709 C CA . ASN A 1 98 ? -12.636 -12.542 14.813 1.00 95.19 98 ASN A CA 1
ATOM 710 C C . ASN A 1 98 ? -12.018 -12.295 13.428 1.00 95.19 98 ASN A C 1
ATOM 712 O O . ASN A 1 98 ? -12.488 -12.830 12.419 1.00 95.19 98 ASN A O 1
ATOM 716 N N . GLY A 1 99 ? -10.975 -11.469 13.364 1.00 92.75 99 GLY A N 1
ATOM 717 C CA . GLY A 1 99 ? -10.295 -11.069 12.131 1.00 92.75 99 GLY A CA 1
ATOM 718 C C . GLY A 1 99 ? -11.123 -10.161 11.216 1.00 92.75 99 GLY A C 1
ATOM 719 O O . GLY A 1 99 ? -10.822 -10.067 10.024 1.00 92.75 99 GLY A O 1
ATOM 720 N N . GLN A 1 100 ? -12.179 -9.519 11.727 1.00 95.62 100 GLN A N 1
ATOM 721 C CA . GLN A 1 100 ? -13.122 -8.749 10.912 1.00 95.62 100 GLN A CA 1
ATOM 722 C C . GLN A 1 100 ? -12.764 -7.263 10.824 1.00 95.62 100 GLN A C 1
ATOM 724 O O . GLN A 1 100 ? -12.173 -6.681 11.734 1.00 95.62 100 GLN A O 1
ATOM 729 N N . VAL A 1 101 ? -13.178 -6.632 9.719 1.00 93.69 101 VAL A N 1
ATOM 730 C CA . VAL A 1 101 ? -13.170 -5.172 9.542 1.00 93.69 101 VAL A CA 1
ATOM 731 C C . VAL A 1 101 ? -14.611 -4.680 9.557 1.00 93.69 101 VAL A C 1
ATOM 733 O O . VAL A 1 101 ? -15.337 -4.811 8.571 1.00 93.69 101 VAL A O 1
ATOM 736 N N . ILE A 1 102 ? -15.019 -4.094 10.675 1.00 93.44 102 ILE A N 1
ATOM 737 C CA . ILE A 1 102 ? -16.376 -3.609 10.898 1.00 93.44 102 ILE A CA 1
ATOM 738 C C . ILE A 1 102 ? -16.446 -2.142 10.493 1.00 93.44 102 ILE A C 1
ATOM 740 O O . ILE A 1 102 ? -15.848 -1.265 11.119 1.00 93.44 102 ILE A O 1
ATOM 744 N N . ARG A 1 103 ? -17.170 -1.874 9.408 1.00 91.69 103 ARG A N 1
ATOM 745 C CA . ARG A 1 103 ? -17.347 -0.531 8.851 1.00 91.69 103 ARG A CA 1
ATOM 746 C C . ARG A 1 103 ? -18.512 0.174 9.540 1.00 91.69 103 ARG A C 1
ATOM 748 O O . ARG A 1 103 ? -19.655 -0.239 9.391 1.00 91.69 103 ARG A O 1
ATOM 755 N N . VAL A 1 104 ? -18.217 1.259 10.252 1.00 92.12 104 VAL A N 1
ATOM 756 C CA . VAL A 1 104 ? -19.208 2.073 10.978 1.00 92.12 104 VAL A CA 1
ATOM 757 C C . VAL A 1 104 ? -19.249 3.459 10.348 1.00 92.12 104 VAL A C 1
ATOM 759 O O . VAL A 1 104 ? -18.646 4.414 10.831 1.00 92.12 104 VAL A O 1
ATOM 762 N N . ASN A 1 105 ? -19.848 3.541 9.162 1.00 90.25 105 ASN A N 1
ATOM 763 C CA . ASN A 1 105 ? -19.599 4.659 8.249 1.00 90.25 105 ASN A CA 1
ATOM 764 C C . ASN A 1 105 ? -20.840 5.216 7.550 1.00 90.25 105 ASN A C 1
ATOM 766 O O . ASN A 1 105 ? -20.699 5.974 6.595 1.00 90.25 105 ASN A O 1
ATOM 770 N N . GLY A 1 106 ? -22.041 4.813 7.967 1.00 86.62 106 GLY A N 1
ATOM 771 C CA . GLY A 1 106 ? -23.282 5.303 7.364 1.00 86.62 106 GLY A CA 1
ATOM 772 C C . GLY A 1 106 ? -23.409 5.024 5.859 1.00 86.62 106 GLY A C 1
ATOM 773 O O . GLY A 1 106 ? -24.109 5.761 5.171 1.00 86.62 106 GLY A O 1
ATOM 774 N N . GLY A 1 107 ? -22.726 4.004 5.327 1.00 85.31 107 GLY A N 1
ATOM 775 C CA . GLY A 1 107 ? -22.753 3.650 3.903 1.00 85.31 107 GLY A CA 1
ATOM 776 C C . GLY A 1 107 ? -21.731 4.386 3.029 1.00 85.31 107 GLY A C 1
ATOM 777 O O . GLY A 1 107 ? -21.717 4.176 1.822 1.00 85.31 107 GLY A O 1
ATOM 778 N N . TYR A 1 108 ? -20.840 5.191 3.618 1.00 84.62 108 TYR A N 1
ATOM 779 C CA . TYR A 1 108 ? -19.859 6.034 2.914 1.00 84.62 108 TYR A CA 1
ATOM 780 C C . TYR A 1 108 ? -18.961 5.303 1.892 1.00 84.62 108 TYR A C 1
ATOM 782 O O . TYR A 1 108 ? -18.467 5.902 0.941 1.00 84.62 108 TYR A O 1
ATOM 790 N N . VAL A 1 109 ? -18.720 4.003 2.083 1.00 82.50 109 VAL A N 1
ATOM 791 C CA . VAL A 1 109 ? -17.867 3.194 1.189 1.00 82.50 109 VAL A CA 1
ATOM 792 C C . VAL A 1 109 ? -18.570 2.808 -0.114 1.00 82.50 109 VAL A C 1
ATOM 794 O O . VAL A 1 109 ? -17.912 2.657 -1.139 1.00 82.50 109 VAL A O 1
ATOM 797 N N . TYR A 1 110 ? -19.892 2.657 -0.115 1.00 69.12 110 TYR A N 1
ATOM 798 C CA . TYR A 1 110 ? -20.617 2.109 -1.259 1.00 69.12 110 TYR A CA 1
ATOM 799 C C . TYR A 1 110 ? -21.251 3.230 -2.087 1.00 69.12 110 TYR A C 1
ATOM 801 O O . TYR A 1 110 ? -22.446 3.498 -1.988 1.00 69.12 110 TYR A O 1
ATOM 809 N N . ARG A 1 111 ? -20.438 3.883 -2.929 1.00 59.03 111 ARG A N 1
ATOM 810 C CA . ARG A 1 111 ? -20.923 4.757 -4.008 1.00 59.03 111 ARG A CA 1
ATOM 811 C C . ARG A 1 111 ? -20.987 3.974 -5.320 1.00 59.03 111 ARG A C 1
ATOM 813 O O . ARG A 1 111 ? -19.994 3.394 -5.747 1.00 59.03 111 ARG A O 1
ATOM 820 N N . TRP A 1 112 ? -22.137 4.014 -5.991 1.00 46.50 112 TRP A N 1
ATOM 821 C CA . TRP A 1 112 ? -22.275 3.562 -7.376 1.00 46.50 112 TRP A CA 1
ATOM 822 C C . TRP A 1 112 ? -21.668 4.615 -8.312 1.00 46.50 112 TRP A C 1
ATOM 824 O O . TRP A 1 112 ? -22.159 5.744 -8.383 1.00 46.50 112 TRP A O 1
ATOM 834 N N . ALA A 1 113 ? -20.590 4.270 -9.012 1.00 52.72 113 ALA A N 1
ATOM 835 C CA . ALA A 1 113 ? -20.097 5.036 -10.149 1.00 52.72 113 ALA A CA 1
ATOM 836 C C . ALA A 1 113 ? -20.224 4.159 -11.396 1.00 52.72 113 ALA A C 1
ATOM 838 O O . ALA A 1 113 ? -19.596 3.107 -11.485 1.00 52.72 113 ALA A O 1
ATOM 839 N N . ALA A 1 114 ? -21.060 4.585 -12.342 1.00 44.69 114 ALA A N 1
ATOM 840 C CA . ALA A 1 114 ? -21.124 3.975 -13.660 1.00 44.69 114 ALA A CA 1
ATOM 841 C C . ALA A 1 114 ? -19.834 4.320 -14.413 1.00 44.69 114 ALA A C 1
ATOM 843 O O . ALA A 1 114 ? -19.562 5.494 -14.665 1.00 44.69 114 ALA A O 1
ATOM 844 N N . THR A 1 115 ? -19.033 3.316 -14.755 1.00 47.12 115 THR A N 1
ATOM 845 C CA . THR A 1 115 ? -17.917 3.480 -15.685 1.00 47.12 115 THR A CA 1
ATOM 846 C C . THR A 1 115 ? -18.318 2.969 -17.058 1.00 47.12 115 THR A C 1
ATOM 848 O O . THR A 1 115 ? -18.694 1.813 -17.239 1.00 47.12 115 THR A O 1
ATOM 851 N N . SER A 1 116 ? -18.221 3.854 -18.044 1.00 45.38 116 SER A N 1
ATOM 852 C CA . SER A 1 116 ? -18.268 3.502 -19.458 1.00 45.38 116 SER A CA 1
ATOM 853 C C . SER A 1 116 ? -16.896 2.967 -19.863 1.00 45.38 116 SER A C 1
ATOM 855 O O . SER A 1 116 ? -15.888 3.646 -19.669 1.00 45.38 116 SER A O 1
ATOM 857 N N . VAL A 1 117 ? -16.850 1.768 -20.441 1.00 43.47 117 VAL A N 1
ATOM 858 C CA . VAL A 1 117 ? -15.654 1.249 -21.118 1.00 43.47 117 VAL A CA 1
ATOM 859 C C . VAL A 1 117 ? -15.811 1.521 -22.608 1.00 43.47 117 VAL A C 1
ATOM 861 O O . VAL A 1 117 ? -16.850 1.210 -23.183 1.00 43.47 117 VAL A O 1
ATOM 864 N N . ASN A 1 118 ? -14.780 2.093 -23.224 1.00 42.66 118 ASN A N 1
ATOM 865 C CA . ASN A 1 118 ? -14.715 2.324 -24.664 1.00 42.66 118 ASN A CA 1
ATOM 866 C C . ASN A 1 118 ? -13.659 1.373 -25.255 1.00 42.66 118 ASN A C 1
ATOM 868 O O . ASN A 1 118 ? -12.484 1.536 -24.918 1.00 42.66 118 ASN A O 1
ATOM 872 N N . PRO A 1 119 ? -14.019 0.376 -26.084 1.00 53.78 119 PRO A N 1
ATOM 873 C CA . PRO A 1 119 ? -13.037 -0.439 -26.785 1.00 53.78 119 PRO A CA 1
ATOM 874 C C . PRO A 1 119 ? -12.940 -0.056 -28.273 1.00 53.78 119 PRO A C 1
ATOM 876 O O . PRO A 1 119 ? -13.938 -0.013 -28.987 1.00 53.78 119 PRO A O 1
ATOM 879 N N . GLY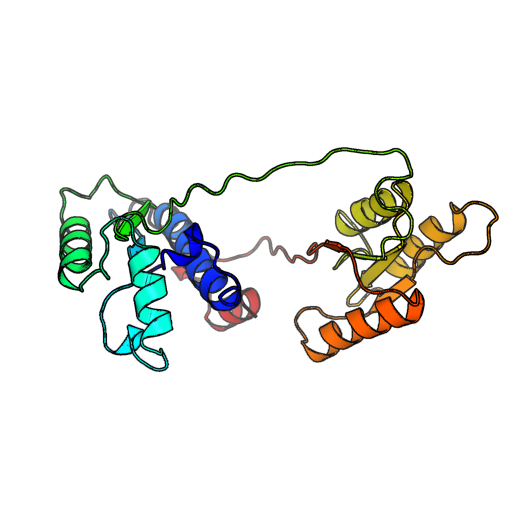 A 1 120 ? -11.713 0.176 -28.739 1.00 46.62 120 GLY A N 1
ATOM 880 C CA . GLY A 1 120 ? -11.327 0.304 -30.154 1.00 46.62 120 GLY A CA 1
ATOM 881 C C . GLY A 1 120 ? -10.025 1.111 -30.277 1.00 46.62 120 GLY A C 1
ATOM 882 O O . GLY A 1 120 ? -9.869 2.085 -29.553 1.00 46.62 120 GLY A O 1
ATOM 883 N N . VAL A 1 121 ? -9.028 0.800 -31.114 1.00 53.47 121 VAL A N 1
ATOM 884 C CA . VAL A 1 121 ? -8.899 -0.075 -32.301 1.00 53.47 121 VAL A CA 1
ATOM 885 C C . VAL A 1 121 ? -7.421 -0.521 -32.439 1.00 53.47 121 VAL A C 1
ATOM 887 O O . VAL A 1 121 ? -6.530 0.078 -31.838 1.00 53.47 121 VAL A O 1
ATOM 890 N N . GLU A 1 122 ? -7.186 -1.568 -33.241 1.00 60.78 122 GLU A N 1
ATOM 891 C CA . GLU A 1 122 ? -5.905 -2.167 -33.649 1.00 60.78 122 GLU A CA 1
ATOM 892 C C . GLU A 1 122 ? -4.780 -1.179 -34.017 1.00 60.78 122 GLU A C 1
ATOM 894 O O . GLU A 1 122 ? -4.686 -0.624 -35.109 1.00 60.78 122 GLU A O 1
ATOM 899 N N . SER A 1 123 ? -3.845 -1.079 -33.082 1.00 73.50 123 SER A N 1
ATOM 900 C CA . SER A 1 123 ? -2.398 -1.151 -33.286 1.00 73.50 123 SER A CA 1
ATOM 901 C C . SER A 1 123 ? -1.850 -1.979 -32.109 1.00 73.50 123 SER A C 1
ATOM 903 O O . SER A 1 123 ? -2.644 -2.426 -31.2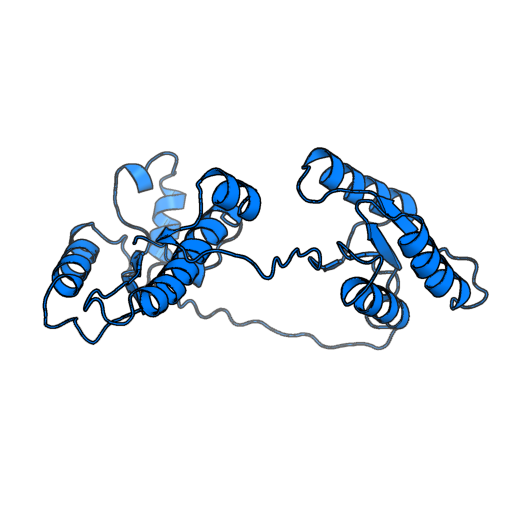75 1.00 73.50 123 SER A O 1
ATOM 905 N N . LEU A 1 124 ? -0.538 -2.237 -32.016 1.00 75.62 124 LEU A N 1
ATOM 906 C CA . LEU A 1 124 ? 0.014 -2.844 -30.795 1.00 75.62 124 LEU A CA 1
ATOM 907 C C . LEU A 1 124 ? -0.527 -2.072 -29.569 1.00 75.62 124 LEU A C 1
ATOM 909 O O . LEU A 1 124 ? -0.416 -0.845 -29.547 1.00 75.62 124 LEU A O 1
ATOM 913 N N . PRO A 1 125 ? -1.150 -2.737 -28.580 1.00 82.69 125 PRO A N 1
ATOM 914 C CA . PRO A 1 125 ? -2.025 -2.072 -27.608 1.00 82.69 125 PRO A CA 1
ATOM 915 C C . PRO A 1 125 ? -1.300 -1.063 -26.710 1.00 82.69 125 PRO A C 1
ATOM 917 O O . PRO A 1 125 ? -1.942 -0.227 -26.077 1.00 82.69 125 PRO A O 1
ATOM 920 N N . LEU A 1 126 ? 0.034 -1.121 -26.659 1.00 85.38 126 LEU A N 1
ATOM 921 C CA . LEU A 1 126 ? 0.893 -0.195 -25.930 1.00 85.38 126 LEU A CA 1
ATOM 922 C C . LEU A 1 126 ? 1.883 0.539 -26.841 1.00 85.38 126 LEU A C 1
ATOM 924 O O . LEU A 1 126 ? 2.904 1.012 -26.345 1.00 85.38 126 LEU A O 1
ATOM 928 N N . LYS A 1 127 ? 1.615 0.629 -28.150 1.00 87.06 127 LYS A N 1
ATOM 929 C CA . LYS A 1 127 ? 2.513 1.261 -29.124 1.00 87.06 127 LYS A CA 1
ATOM 930 C C . LYS A 1 127 ? 3.020 2.616 -28.614 1.00 87.06 127 LYS A C 1
ATOM 932 O O . LYS A 1 127 ? 2.230 3.499 -28.294 1.00 87.06 127 LYS A O 1
ATOM 937 N N . ASP A 1 128 ? 4.345 2.733 -28.525 1.00 87.06 128 ASP A N 1
ATOM 938 C CA . ASP A 1 128 ? 5.093 3.928 -28.108 1.00 87.06 128 ASP A CA 1
ATOM 939 C C . ASP A 1 128 ? 4.842 4.415 -26.668 1.00 87.06 128 ASP A C 1
ATOM 941 O O . ASP A 1 128 ? 5.396 5.431 -26.249 1.00 87.06 128 ASP A O 1
ATOM 945 N N . ARG A 1 129 ? 4.079 3.669 -25.860 1.00 89.44 129 ARG A N 1
ATOM 946 C CA . ARG A 1 129 ? 3.812 4.005 -24.456 1.00 89.44 129 ARG A CA 1
ATOM 947 C C . ARG A 1 129 ? 5.055 3.721 -23.615 1.00 89.44 129 ARG A C 1
ATOM 949 O O . ARG A 1 129 ? 5.502 2.578 -23.528 1.00 89.44 129 ARG A O 1
ATOM 956 N N . VAL A 1 130 ? 5.585 4.745 -22.952 1.00 92.25 130 VAL A N 1
ATOM 957 C CA . VAL A 1 130 ? 6.688 4.596 -21.988 1.00 92.25 130 VAL A CA 1
ATOM 958 C C . VAL A 1 130 ? 6.181 3.948 -20.697 1.00 92.25 130 VAL A C 1
ATOM 960 O O . VAL A 1 130 ? 5.208 4.426 -20.101 1.00 92.25 130 VAL A O 1
ATOM 963 N N . ALA A 1 131 ? 6.841 2.870 -20.266 1.00 92.31 131 ALA A N 1
ATOM 964 C CA . ALA A 1 131 ? 6.446 2.081 -19.101 1.00 92.31 131 ALA A CA 1
ATOM 965 C C . ALA A 1 131 ? 7.605 1.894 -18.114 1.00 92.31 131 ALA A C 1
ATOM 967 O O . ALA A 1 131 ? 8.614 1.288 -18.457 1.00 92.31 131 ALA A O 1
ATOM 968 N N . ILE A 1 132 ? 7.456 2.344 -16.869 1.00 94.56 132 ILE A N 1
ATOM 969 C CA . ILE A 1 132 ? 8.420 2.046 -15.802 1.00 94.56 132 ILE A CA 1
ATOM 970 C C . ILE A 1 132 ? 8.020 0.735 -15.131 1.00 94.56 132 ILE A C 1
ATOM 972 O O . ILE A 1 132 ? 6.902 0.613 -14.632 1.00 94.56 132 ILE A O 1
ATOM 976 N N . VAL A 1 133 ? 8.939 -0.232 -15.076 1.00 91.50 133 VAL A N 1
ATOM 977 C CA . VAL A 1 133 ? 8.752 -1.478 -14.319 1.00 91.50 133 VAL A CA 1
ATOM 978 C C . VAL A 1 133 ? 9.810 -1.537 -13.223 1.00 91.50 133 VAL A C 1
ATOM 980 O O . VAL A 1 133 ? 10.993 -1.720 -13.516 1.00 91.50 133 VAL A O 1
ATOM 983 N N . THR A 1 134 ? 9.410 -1.370 -11.960 1.00 92.38 134 THR A N 1
ATOM 984 C CA . THR A 1 134 ? 10.357 -1.387 -10.833 1.00 92.38 134 THR A CA 1
ATOM 985 C C . THR A 1 134 ? 10.834 -2.809 -10.534 1.00 92.38 134 THR A C 1
ATOM 987 O O . THR A 1 134 ? 10.055 -3.760 -10.604 1.00 92.38 134 THR A O 1
ATOM 990 N N . GLY A 1 135 ? 12.128 -2.976 -10.238 1.00 88.75 135 GLY A N 1
ATOM 991 C CA . GLY A 1 135 ? 12.720 -4.298 -9.986 1.00 88.75 135 GLY A CA 1
ATOM 992 C C . GLY A 1 135 ? 12.684 -5.251 -11.193 1.00 88.75 135 GLY A C 1
ATOM 993 O O . GLY A 1 135 ? 12.461 -6.450 -11.029 1.00 88.75 135 GLY A O 1
ATOM 994 N N . SER A 1 136 ? 12.886 -4.741 -12.409 1.00 90.06 136 SER A N 1
ATOM 995 C CA . SER A 1 136 ? 12.696 -5.486 -13.666 1.00 90.06 136 SER A CA 1
ATOM 996 C C . SER A 1 136 ? 13.951 -6.117 -14.262 1.00 90.06 136 SER A C 1
ATOM 998 O O . SER A 1 136 ? 13.887 -6.721 -15.330 1.00 90.06 136 SER A O 1
ATOM 1000 N N . SER A 1 137 ? 15.083 -6.080 -13.559 1.00 91.00 137 SER A N 1
ATOM 1001 C CA . SER A 1 137 ? 16.301 -6.771 -14.003 1.00 91.00 137 SER A CA 1
ATOM 1002 C C . SER A 1 137 ? 16.198 -8.302 -13.969 1.00 91.00 137 SER A C 1
ATOM 1004 O O . SER A 1 137 ? 17.009 -8.980 -14.592 1.00 91.00 137 SER A O 1
ATOM 1006 N N . ARG A 1 138 ? 15.225 -8.881 -13.245 1.00 90.62 138 ARG A N 1
ATOM 1007 C CA . ARG A 1 138 ? 15.062 -10.340 -13.095 1.00 90.62 138 ARG A CA 1
ATOM 1008 C C . ARG A 1 138 ? 13.635 -10.753 -12.719 1.00 90.62 138 ARG A C 1
ATOM 1010 O O . ARG A 1 138 ? 12.782 -9.914 -12.442 1.00 90.62 138 ARG A O 1
ATOM 1017 N N . GLY A 1 139 ? 13.392 -12.066 -12.680 1.00 88.56 139 GLY A N 1
ATOM 1018 C CA . GLY A 1 139 ? 12.156 -12.659 -12.157 1.00 88.56 139 GLY A CA 1
ATOM 1019 C C . GLY A 1 139 ? 10.885 -12.158 -12.853 1.00 88.56 139 GLY A C 1
ATOM 1020 O O . GLY A 1 139 ? 10.852 -12.025 -14.077 1.00 88.56 139 GLY A O 1
ATOM 1021 N N . ILE A 1 140 ? 9.849 -11.873 -12.056 1.00 84.38 140 ILE A N 1
ATOM 1022 C CA . ILE A 1 140 ? 8.540 -11.400 -12.536 1.00 84.38 140 ILE A CA 1
ATOM 1023 C C . ILE A 1 140 ? 8.672 -10.053 -13.261 1.00 84.38 140 ILE A C 1
ATOM 1025 O O . ILE A 1 140 ? 8.131 -9.896 -14.352 1.00 84.38 140 ILE A O 1
ATOM 1029 N N . GLY A 1 141 ? 9.443 -9.108 -12.709 1.00 86.19 141 GLY A N 1
ATOM 1030 C CA . GLY A 1 141 ? 9.635 -7.789 -13.316 1.00 86.19 141 GLY A CA 1
ATOM 1031 C C . GLY A 1 141 ? 10.270 -7.859 -14.712 1.00 86.19 141 GLY A C 1
ATOM 1032 O O . GLY A 1 141 ? 9.817 -7.162 -15.618 1.00 86.19 141 GLY A O 1
ATOM 1033 N N . ARG A 1 142 ? 11.250 -8.755 -14.925 1.00 92.44 142 ARG A N 1
ATOM 1034 C CA . ARG A 1 142 ? 11.826 -9.022 -16.261 1.00 92.44 142 ARG A CA 1
ATOM 1035 C C . ARG A 1 142 ? 10.772 -9.542 -17.235 1.00 92.44 142 ARG A C 1
ATOM 1037 O O . ARG A 1 142 ? 10.676 -9.044 -18.353 1.00 92.44 142 ARG A O 1
ATOM 1044 N N . ALA A 1 143 ? 9.987 -10.538 -16.819 1.00 87.00 143 ALA A N 1
ATOM 1045 C CA . ALA A 1 143 ? 8.948 -11.123 -17.666 1.00 87.00 143 ALA A CA 1
ATOM 1046 C C . ALA A 1 143 ? 7.898 -10.076 -18.079 1.00 87.00 143 ALA A C 1
ATOM 1048 O O . ALA A 1 143 ? 7.514 -10.022 -19.247 1.00 87.00 143 ALA A O 1
ATOM 1049 N N . ILE A 1 144 ? 7.501 -9.198 -17.150 1.00 87.12 144 ILE A N 1
ATOM 1050 C CA . ILE A 1 144 ? 6.599 -8.075 -17.431 1.00 87.12 144 ILE A CA 1
ATOM 1051 C C . ILE A 1 144 ? 7.230 -7.116 -18.444 1.00 87.12 144 ILE A C 1
ATOM 1053 O O . ILE A 1 144 ? 6.587 -6.788 -19.436 1.00 87.12 144 ILE A O 1
ATOM 1057 N N . ALA A 1 145 ? 8.478 -6.687 -18.238 1.00 89.88 145 ALA A N 1
ATOM 1058 C CA . ALA A 1 145 ? 9.133 -5.733 -19.134 1.00 89.88 145 ALA A CA 1
ATOM 1059 C C . ALA A 1 145 ? 9.255 -6.260 -20.575 1.00 89.88 145 ALA A C 1
ATOM 1061 O O . ALA A 1 145 ? 8.947 -5.538 -21.526 1.00 89.88 145 ALA A O 1
ATOM 1062 N N . ILE A 1 146 ? 9.625 -7.535 -20.740 1.00 89.94 146 ILE A N 1
ATOM 1063 C CA . ILE A 1 146 ? 9.681 -8.196 -22.052 1.00 89.94 146 ILE A CA 1
ATOM 1064 C C . ILE A 1 146 ? 8.288 -8.250 -22.686 1.00 89.94 146 ILE A C 1
ATOM 1066 O O . ILE A 1 146 ? 8.128 -7.898 -23.855 1.00 89.94 146 ILE A O 1
ATOM 1070 N N . HIS A 1 147 ? 7.263 -8.635 -21.924 1.00 87.44 147 HIS A N 1
ATOM 1071 C CA . HIS A 1 147 ? 5.903 -8.724 -22.446 1.00 87.44 147 HIS A CA 1
ATOM 1072 C C . HIS A 1 147 ? 5.334 -7.355 -22.852 1.00 87.44 147 HIS A C 1
ATOM 1074 O O . HIS A 1 147 ? 4.772 -7.221 -23.936 1.00 87.44 147 HIS A O 1
ATOM 1080 N N . LEU A 1 148 ? 5.539 -6.308 -22.045 1.00 87.62 148 LEU A N 1
ATOM 1081 C CA . LEU A 1 148 ? 5.129 -4.944 -22.399 1.00 87.62 148 LEU A CA 1
ATOM 1082 C C . LEU A 1 148 ? 5.808 -4.476 -23.695 1.00 87.62 148 LEU A C 1
ATOM 1084 O O . LEU A 1 148 ? 5.155 -3.853 -24.532 1.00 87.62 148 LEU A O 1
ATOM 1088 N N . SER A 1 149 ? 7.081 -4.826 -23.903 1.00 90.38 149 SER A N 1
ATOM 1089 C CA . SER A 1 149 ? 7.762 -4.571 -25.177 1.00 90.38 149 SER A CA 1
ATOM 1090 C C . SER A 1 149 ? 7.099 -5.310 -26.348 1.00 90.38 149 SER A C 1
ATOM 1092 O O . SER A 1 149 ? 6.860 -4.711 -27.396 1.00 90.38 149 SER A O 1
ATOM 1094 N N . GLN A 1 150 ? 6.709 -6.578 -26.195 1.00 87.00 150 GLN A N 1
ATOM 1095 C CA . GLN A 1 150 ? 5.975 -7.306 -27.247 1.00 87.00 150 GLN A CA 1
ATOM 1096 C C . GLN A 1 150 ? 4.636 -6.635 -27.597 1.00 87.00 150 GLN A C 1
ATOM 1098 O O . GLN A 1 150 ? 4.214 -6.661 -28.749 1.00 87.00 150 GLN A O 1
ATOM 1103 N N . LEU A 1 151 ? 4.005 -5.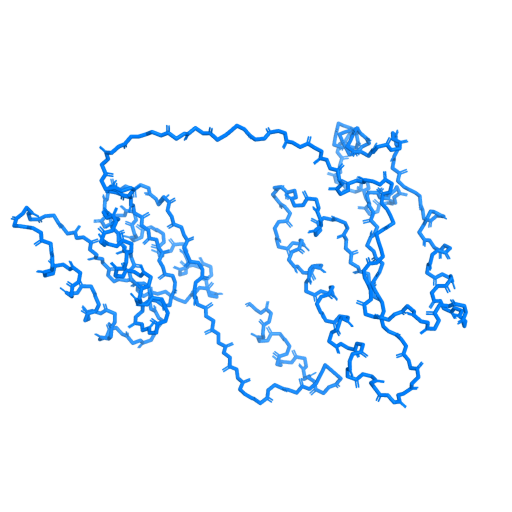971 -26.625 1.00 86.06 151 LEU A N 1
ATOM 1104 C CA . LEU A 1 151 ? 2.783 -5.182 -26.801 1.00 86.06 151 LEU A CA 1
ATOM 1105 C C . LEU A 1 151 ? 3.022 -3.767 -27.358 1.00 86.06 151 LEU A C 1
ATOM 1107 O O . LEU A 1 151 ? 2.070 -2.995 -27.468 1.00 86.06 151 LEU A O 1
ATOM 1111 N N . GLY A 1 152 ? 4.261 -3.412 -27.710 1.00 87.06 152 GLY A N 1
ATOM 1112 C CA . GLY A 1 152 ? 4.618 -2.132 -28.332 1.00 87.06 152 GLY A CA 1
ATOM 1113 C C . GLY A 1 152 ? 5.114 -1.046 -27.376 1.00 87.06 152 GLY A C 1
ATOM 1114 O O . GLY A 1 152 ? 5.453 0.040 -27.846 1.00 87.06 152 GLY A O 1
ATOM 1115 N N . ALA A 1 153 ? 5.197 -1.322 -26.071 1.00 90.31 153 ALA A N 1
ATOM 1116 C CA . ALA A 1 153 ? 5.679 -0.352 -25.091 1.00 90.31 153 ALA A CA 1
ATOM 1117 C C . ALA A 1 153 ? 7.187 -0.085 -25.230 1.00 90.31 153 ALA A C 1
ATOM 1119 O O . ALA A 1 153 ? 7.928 -0.864 -25.846 1.00 90.31 153 ALA A O 1
ATOM 1120 N N . LYS A 1 154 ? 7.627 1.001 -24.590 1.00 94.06 154 LYS A N 1
ATOM 1121 C CA . LYS A 1 154 ? 9.029 1.368 -24.371 1.00 94.06 154 LYS A CA 1
ATOM 1122 C C . LYS A 1 154 ? 9.376 1.209 -22.883 1.00 94.06 154 LYS A C 1
ATOM 1124 O O . LYS A 1 154 ? 9.140 2.141 -22.106 1.00 94.06 154 LYS A O 1
ATOM 1129 N N . PRO A 1 155 ? 9.802 0.014 -22.427 1.00 93.69 155 PRO A N 1
ATOM 1130 C CA . PRO A 1 155 ? 10.024 -0.229 -21.008 1.00 93.69 155 PRO A CA 1
ATOM 1131 C C . PRO A 1 155 ? 11.325 0.395 -20.481 1.00 93.69 155 PRO A C 1
ATOM 1133 O O . PRO A 1 155 ? 12.386 0.312 -21.098 1.00 93.69 155 PRO A O 1
ATOM 1136 N N . VAL A 1 156 ? 11.247 0.949 -19.276 1.00 96.81 156 VAL A N 1
ATOM 1137 C CA . VAL A 1 156 ? 12.384 1.370 -18.455 1.00 96.81 156 VAL A CA 1
ATOM 1138 C C . VAL A 1 156 ? 12.693 0.244 -17.479 1.00 96.81 156 VAL A C 1
ATOM 1140 O O . VAL A 1 156 ? 11.882 -0.080 -16.603 1.00 96.81 156 VAL A O 1
ATOM 1143 N N . ILE A 1 157 ? 13.870 -0.352 -17.637 1.00 97.00 157 ILE A N 1
ATOM 1144 C CA . ILE A 1 157 ? 14.353 -1.448 -16.807 1.00 97.00 157 ILE A CA 1
ATOM 1145 C C . ILE A 1 157 ? 14.988 -0.862 -15.548 1.00 97.00 157 ILE A C 1
ATOM 1147 O O . ILE A 1 157 ? 16.161 -0.479 -15.536 1.00 97.00 157 ILE A O 1
ATOM 1151 N N . ASN A 1 158 ? 14.197 -0.759 -14.481 1.00 96.69 158 ASN A N 1
ATOM 1152 C CA . ASN A 1 158 ? 14.688 -0.292 -13.195 1.00 96.69 158 ASN A CA 1
ATOM 1153 C C . ASN A 1 158 ? 15.362 -1.416 -12.391 1.00 96.69 158 ASN A C 1
ATOM 1155 O O . ASN A 1 158 ? 14.851 -2.535 -12.277 1.00 96.69 158 ASN A O 1
ATOM 1159 N N . TYR A 1 159 ? 16.498 -1.080 -11.783 1.00 94.94 159 TYR A N 1
ATOM 1160 C CA . TYR A 1 159 ? 17.259 -1.945 -10.888 1.00 94.94 159 TYR A CA 1
ATOM 1161 C C . TYR A 1 159 ? 17.870 -1.143 -9.732 1.00 94.94 159 TYR A C 1
ATOM 1163 O O . TYR A 1 159 ? 18.029 0.071 -9.824 1.00 94.94 159 TYR A O 1
ATOM 1171 N N . THR A 1 160 ? 18.244 -1.831 -8.649 1.00 90.38 160 THR A N 1
ATOM 1172 C CA . THR A 1 160 ? 18.873 -1.204 -7.472 1.00 90.38 160 THR A CA 1
ATOM 1173 C C . THR A 1 160 ? 20.386 -1.417 -7.426 1.00 90.38 160 THR A C 1
ATOM 1175 O O . THR A 1 160 ? 21.128 -0.457 -7.250 1.00 90.38 160 THR A O 1
ATOM 1178 N N . SER A 1 161 ? 20.865 -2.656 -7.609 1.00 86.31 161 SER A N 1
ATOM 1179 C CA . SER A 1 161 ? 22.281 -3.005 -7.375 1.00 86.31 161 SER A CA 1
ATOM 1180 C C . SER A 1 161 ? 22.973 -3.827 -8.467 1.00 86.31 161 SER A C 1
ATOM 1182 O O . SER A 1 161 ? 24.195 -3.922 -8.459 1.00 86.31 161 SER A O 1
ATOM 1184 N N . ASN A 1 162 ? 22.239 -4.426 -9.412 1.00 86.62 162 ASN A N 1
ATOM 1185 C CA . ASN A 1 162 ? 22.816 -5.298 -10.444 1.00 86.62 162 ASN A CA 1
ATOM 1186 C C . ASN A 1 162 ? 22.506 -4.770 -11.851 1.00 86.62 162 ASN A C 1
ATOM 1188 O O . ASN A 1 162 ? 21.493 -5.148 -12.445 1.00 86.62 162 ASN A O 1
ATOM 1192 N N . SER A 1 163 ? 23.378 -3.893 -12.357 1.00 93.19 163 SER A N 1
ATOM 1193 C CA . SER A 1 163 ? 23.262 -3.311 -13.701 1.00 93.19 163 SER A CA 1
ATOM 1194 C C . SER A 1 163 ? 23.409 -4.361 -14.793 1.00 93.19 163 SER A C 1
ATOM 1196 O O . SER A 1 163 ? 22.601 -4.384 -15.708 1.00 93.19 163 SER A O 1
ATOM 1198 N N . ALA A 1 164 ? 24.343 -5.306 -14.646 1.00 94.69 164 ALA A N 1
ATOM 1199 C CA . ALA A 1 164 ? 24.614 -6.319 -15.665 1.00 94.69 164 ALA A CA 1
ATOM 1200 C C . ALA A 1 164 ? 23.357 -7.112 -16.066 1.00 94.69 164 ALA A C 1
ATOM 1202 O O . ALA A 1 164 ? 23.115 -7.343 -17.246 1.00 94.69 164 ALA A O 1
ATOM 1203 N N . GLN A 1 165 ? 22.521 -7.500 -15.097 1.00 93.06 165 GLN A N 1
ATOM 1204 C CA . GLN A 1 165 ? 21.249 -8.169 -15.392 1.00 93.06 165 GLN A CA 1
ATOM 1205 C C . GLN A 1 165 ? 20.239 -7.238 -16.072 1.00 93.06 165 GLN A C 1
ATOM 1207 O O . GLN A 1 165 ? 19.543 -7.664 -16.988 1.00 93.06 165 GLN A O 1
ATOM 1212 N N . ALA A 1 166 ? 20.167 -5.970 -15.659 1.00 94.62 166 ALA A N 1
ATOM 1213 C CA . ALA A 1 166 ? 19.300 -4.990 -16.307 1.00 94.62 166 ALA A CA 1
ATOM 1214 C C . ALA A 1 166 ? 19.718 -4.742 -17.766 1.00 94.62 166 ALA A C 1
ATOM 1216 O O . ALA A 1 166 ? 18.864 -4.710 -18.651 1.00 94.62 166 ALA A O 1
ATOM 1217 N N . ASP A 1 167 ? 21.022 -4.632 -18.016 1.00 95.38 167 ASP A N 1
ATOM 1218 C CA . ASP A 1 167 ? 21.595 -4.382 -19.337 1.00 95.38 167 ASP A CA 1
ATOM 1219 C C . ASP A 1 167 ? 21.340 -5.559 -20.283 1.00 95.38 167 ASP A C 1
ATOM 1221 O O . ASP A 1 167 ? 20.989 -5.343 -21.441 1.00 95.38 167 ASP A O 1
ATOM 1225 N N . ILE A 1 168 ? 21.410 -6.800 -19.785 1.00 94.75 168 ILE A N 1
ATOM 1226 C CA . ILE A 1 168 ? 21.020 -7.996 -20.550 1.00 94.75 168 ILE A CA 1
ATOM 1227 C C . ILE A 1 168 ? 19.555 -7.904 -20.996 1.00 94.75 168 ILE A C 1
ATOM 1229 O O . ILE A 1 168 ? 19.255 -8.154 -22.162 1.00 94.75 168 ILE A O 1
ATOM 1233 N N . VAL A 1 169 ? 18.641 -7.519 -20.099 1.00 94.62 169 VAL A N 1
ATOM 1234 C CA . VAL A 1 169 ? 17.207 -7.396 -20.423 1.00 94.62 169 VAL A CA 1
ATOM 1235 C C . VAL A 1 169 ? 16.958 -6.286 -21.444 1.00 94.62 169 VAL A C 1
ATOM 1237 O O . VAL A 1 169 ? 16.213 -6.485 -22.404 1.00 94.62 169 VAL A O 1
ATOM 1240 N N . ALA A 1 170 ? 17.589 -5.124 -21.271 1.00 95.00 170 ALA A N 1
ATOM 1241 C CA . ALA A 1 170 ? 17.467 -4.032 -22.231 1.00 95.00 170 ALA A CA 1
ATOM 1242 C C . ALA A 1 170 ? 18.048 -4.416 -23.600 1.00 95.00 170 ALA A C 1
ATOM 1244 O O . ALA A 1 170 ? 17.421 -4.145 -24.622 1.00 95.00 170 ALA A O 1
ATOM 1245 N N . ALA A 1 171 ? 19.198 -5.094 -23.636 1.00 93.56 171 ALA A N 1
ATOM 1246 C CA . ALA A 1 171 ? 19.805 -5.585 -24.868 1.00 93.56 171 ALA A CA 1
ATOM 1247 C C . ALA A 1 171 ? 18.916 -6.616 -25.579 1.00 93.56 171 ALA A C 1
ATOM 1249 O O . ALA A 1 171 ? 18.754 -6.534 -26.794 1.00 93.56 171 ALA A O 1
ATOM 1250 N N . GLU A 1 172 ? 18.290 -7.541 -24.849 1.00 93.44 172 GLU A N 1
ATOM 1251 C CA . GLU A 1 172 ? 17.330 -8.514 -25.390 1.00 93.44 172 GLU A CA 1
ATOM 1252 C C . GLU A 1 172 ? 16.120 -7.822 -26.044 1.00 93.44 172 GLU A C 1
ATOM 1254 O O . GLU A 1 172 ? 15.733 -8.146 -27.171 1.00 93.44 172 GLU A O 1
ATOM 1259 N N . ILE A 1 173 ? 15.552 -6.815 -25.375 1.00 92.56 173 ILE A N 1
ATOM 1260 C CA . ILE A 1 173 ? 14.428 -6.031 -25.904 1.00 92.56 173 ILE A CA 1
ATOM 1261 C C . ILE A 1 173 ? 14.846 -5.209 -27.128 1.00 92.56 173 ILE A C 1
ATOM 1263 O O . ILE A 1 173 ? 14.122 -5.164 -28.121 1.00 92.56 173 ILE A O 1
ATOM 1267 N N . ASN A 1 174 ? 16.014 -4.574 -27.079 1.00 91.81 174 ASN A N 1
ATOM 1268 C CA . ASN A 1 174 ? 16.504 -3.749 -28.180 1.00 91.81 174 ASN A CA 1
ATOM 1269 C C . ASN A 1 174 ? 16.932 -4.595 -29.392 1.00 91.81 174 ASN A C 1
ATOM 1271 O O . ASN A 1 174 ? 16.748 -4.160 -30.522 1.00 91.81 174 ASN A O 1
ATOM 1275 N N . SER A 1 175 ? 17.430 -5.818 -29.184 1.00 86.88 175 SER A N 1
ATOM 1276 C CA . SER A 1 175 ? 17.841 -6.728 -30.270 1.00 86.88 175 SER A CA 1
ATOM 1277 C C . SER A 1 175 ? 16.664 -7.424 -30.958 1.00 86.88 175 SER A C 1
ATOM 1279 O O . SER A 1 175 ? 16.801 -7.897 -32.080 1.00 86.88 175 SER A O 1
ATOM 1281 N N . SER A 1 176 ? 15.511 -7.505 -30.290 1.00 76.06 176 SER A N 1
ATOM 1282 C CA . SER A 1 176 ? 14.268 -8.055 -30.851 1.00 76.06 176 SER A CA 1
ATOM 1283 C C . SER A 1 176 ? 13.418 -7.004 -31.579 1.00 76.06 176 SER A C 1
ATOM 1285 O O . SER A 1 176 ? 12.346 -7.323 -32.095 1.00 76.06 176 SER A O 1
ATOM 1287 N N . ALA A 1 177 ? 13.880 -5.751 -31.632 1.00 66.19 177 ALA A N 1
ATOM 1288 C CA . ALA A 1 177 ? 13.228 -4.682 -32.370 1.00 66.19 177 ALA A CA 1
ATOM 1289 C C . ALA A 1 177 ? 13.432 -4.841 -33.889 1.00 66.19 177 ALA A C 1
ATOM 1291 O O . ALA A 1 177 ? 14.498 -5.247 -34.348 1.00 66.19 177 ALA A O 1
ATOM 1292 N N . SER A 1 178 ? 12.401 -4.500 -34.672 1.00 60.47 178 SER A N 1
ATOM 1293 C CA . SER A 1 178 ? 12.504 -4.363 -36.133 1.00 60.47 178 SER A CA 1
ATOM 1294 C C . SER A 1 178 ? 13.632 -3.382 -36.510 1.00 60.47 178 SER A C 1
ATOM 1296 O O . SER A 1 178 ? 13.942 -2.508 -35.705 1.00 60.47 178 SER A O 1
ATOM 1298 N N . PRO A 1 179 ? 14.201 -3.444 -37.730 1.00 57.59 179 PRO A N 1
ATOM 1299 C CA . PRO A 1 179 ? 15.340 -2.615 -38.164 1.00 57.59 179 PRO A CA 1
ATOM 1300 C C . PRO A 1 179 ? 15.084 -1.094 -38.203 1.00 57.59 179 PRO A C 1
ATOM 1302 O O . PRO A 1 179 ? 15.971 -0.340 -38.596 1.00 57.59 179 PRO A O 1
ATOM 1305 N N . ASP A 1 180 ? 13.898 -0.641 -37.790 1.00 59.78 180 ASP A N 1
ATOM 1306 C CA . ASP A 1 180 ? 13.611 0.764 -37.528 1.00 59.78 180 ASP A CA 1
ATOM 1307 C C . ASP A 1 180 ? 14.325 1.151 -36.221 1.00 59.78 180 ASP A C 1
ATOM 1309 O O . ASP A 1 180 ? 13.949 0.715 -35.133 1.00 59.78 180 ASP A O 1
ATOM 1313 N N . THR A 1 181 ? 15.407 1.916 -36.345 1.00 55.12 181 THR A N 1
ATOM 1314 C CA . THR A 1 181 ? 16.502 2.214 -35.393 1.00 55.12 181 THR A CA 1
ATOM 1315 C C . THR A 1 181 ? 16.113 2.891 -34.065 1.00 55.12 181 THR A C 1
ATOM 1317 O O . THR A 1 181 ? 16.949 3.498 -33.394 1.00 55.12 181 THR A O 1
ATOM 1320 N N . THR A 1 182 ? 14.854 2.802 -33.646 1.00 69.81 182 THR A N 1
ATOM 1321 C CA . THR A 1 182 ? 14.347 3.425 -32.421 1.00 69.81 182 THR A CA 1
ATOM 1322 C C . THR A 1 182 ? 14.647 2.579 -31.183 1.00 69.81 182 THR A C 1
ATOM 1324 O O . THR A 1 182 ? 14.272 1.412 -31.080 1.00 69.81 182 THR A O 1
ATOM 1327 N N . LEU A 1 183 ? 15.330 3.194 -30.215 1.00 78.94 183 LEU A N 1
ATOM 1328 C CA . LEU A 1 183 ? 15.608 2.617 -28.902 1.00 78.94 183 LEU A CA 1
ATOM 1329 C C . LEU A 1 183 ? 14.292 2.219 -28.212 1.00 78.94 183 LEU A C 1
ATOM 1331 O O . LEU A 1 183 ? 13.394 3.051 -28.058 1.00 78.94 183 LEU A O 1
ATOM 1335 N N . ARG A 1 184 ? 14.165 0.952 -27.796 1.00 88.25 184 ARG A N 1
ATOM 1336 C CA . ARG A 1 184 ? 12.922 0.414 -27.215 1.00 88.25 184 ARG A CA 1
ATOM 1337 C C . ARG A 1 184 ? 12.978 0.259 -25.706 1.00 88.25 184 ARG A C 1
ATOM 1339 O O . ARG A 1 184 ? 11.944 0.369 -25.062 1.00 88.25 184 ARG A O 1
ATOM 1346 N N . ALA A 1 185 ? 14.151 0.023 -25.139 1.00 94.69 185 ALA A N 1
ATOM 1347 C CA . ALA A 1 185 ? 14.337 -0.102 -23.703 1.00 94.69 185 ALA A CA 1
ATOM 1348 C C . ALA A 1 185 ? 15.595 0.624 -23.235 1.00 94.69 185 ALA A C 1
ATOM 1350 O O . ALA A 1 185 ? 16.615 0.638 -23.928 1.00 94.69 185 ALA A O 1
ATOM 1351 N N . VAL A 1 186 ? 15.521 1.167 -22.022 1.00 96.06 186 VAL A N 1
ATOM 1352 C CA . VAL A 1 186 ? 16.651 1.775 -21.308 1.00 96.06 186 VAL A CA 1
ATOM 1353 C C . VAL A 1 186 ? 16.748 1.219 -19.900 1.00 96.06 186 VAL A C 1
ATOM 1355 O O . VAL A 1 186 ? 15.736 0.830 -19.317 1.00 96.06 186 VAL A O 1
ATOM 1358 N N . THR A 1 187 ? 17.954 1.189 -19.345 1.00 97.38 187 THR A N 1
ATOM 1359 C CA . THR A 1 187 ? 18.187 0.816 -17.949 1.00 97.38 187 THR A CA 1
ATOM 1360 C C . THR A 1 187 ? 18.310 2.075 -17.096 1.00 97.38 187 THR A C 1
ATOM 1362 O O . THR A 1 187 ? 18.899 3.069 -17.517 1.00 97.38 187 THR A O 1
ATOM 1365 N N . VAL A 1 188 ? 17.719 2.063 -15.899 1.00 97.19 188 VAL A N 1
ATOM 1366 C CA . VAL A 1 188 ? 17.841 3.174 -14.944 1.00 97.19 188 VAL A CA 1
ATOM 1367 C C . VAL A 1 188 ? 18.005 2.623 -13.534 1.00 97.19 188 VAL A C 1
ATOM 1369 O O . VAL A 1 188 ? 17.121 1.945 -13.004 1.00 97.19 188 VAL A O 1
ATOM 1372 N N . GLN A 1 189 ? 19.134 2.940 -12.904 1.00 97.12 189 GLN A N 1
ATOM 1373 C CA . GLN A 1 189 ? 19.351 2.610 -11.503 1.00 97.12 189 GLN A CA 1
ATOM 1374 C C . GLN A 1 189 ? 18.545 3.554 -10.610 1.00 97.12 189 GLN A C 1
ATOM 1376 O O . GLN A 1 189 ? 18.696 4.769 -10.710 1.00 97.12 189 GLN A O 1
ATOM 1381 N N . ALA A 1 190 ? 17.716 2.999 -9.731 1.00 95.56 190 ALA A N 1
ATOM 1382 C CA . ALA A 1 190 ? 17.073 3.756 -8.664 1.00 95.56 190 ALA A CA 1
ATOM 1383 C C . ALA A 1 190 ? 16.586 2.821 -7.556 1.00 95.56 190 ALA A C 1
ATOM 1385 O O . ALA A 1 190 ? 15.953 1.798 -7.838 1.00 95.56 190 ALA A O 1
ATOM 1386 N N . ASP A 1 191 ? 16.839 3.205 -6.309 1.00 92.62 191 ASP A N 1
ATOM 1387 C CA . ASP A 1 191 ? 16.146 2.672 -5.140 1.00 92.62 191 ASP A CA 1
ATOM 1388 C C . ASP A 1 191 ? 14.803 3.392 -4.962 1.00 92.62 191 ASP A C 1
ATOM 1390 O O . ASP A 1 191 ? 14.750 4.605 -4.771 1.00 92.62 191 ASP A O 1
ATOM 1394 N N . VAL A 1 192 ? 13.702 2.641 -5.034 1.00 89.06 192 VAL A N 1
ATOM 1395 C CA . VAL A 1 192 ? 12.344 3.197 -4.920 1.00 89.06 192 VAL A CA 1
ATOM 1396 C C . VAL A 1 192 ? 11.971 3.613 -3.493 1.00 89.06 192 VAL A C 1
ATOM 1398 O O . VAL A 1 192 ? 10.937 4.251 -3.312 1.00 89.06 192 VAL A O 1
ATOM 1401 N N . SER A 1 193 ? 12.804 3.282 -2.499 1.00 86.81 193 SER A N 1
ATOM 1402 C CA . SER A 1 193 ? 12.684 3.785 -1.124 1.00 86.81 193 SER A CA 1
ATOM 1403 C C . SER A 1 193 ? 13.306 5.177 -0.927 1.00 86.81 193 SER A C 1
ATOM 1405 O O . SER A 1 193 ? 13.088 5.809 0.107 1.00 86.81 193 SER A O 1
ATOM 1407 N N . ASP A 1 194 ? 14.054 5.689 -1.913 1.00 90.62 194 ASP A N 1
ATOM 1408 C CA . ASP A 1 194 ? 14.653 7.025 -1.889 1.00 90.62 194 ASP A CA 1
ATOM 1409 C C . ASP A 1 194 ? 13.872 7.989 -2.811 1.00 90.62 194 ASP A C 1
ATOM 1411 O O . ASP A 1 194 ? 13.935 7.863 -4.040 1.00 90.62 194 ASP A O 1
ATOM 1415 N N . PRO A 1 195 ? 13.164 8.999 -2.261 1.00 90.81 195 PRO A N 1
ATOM 1416 C CA . PRO A 1 195 ? 12.374 9.943 -3.053 1.00 90.81 195 PRO A CA 1
ATOM 1417 C C . PRO A 1 195 ? 13.170 10.699 -4.125 1.00 90.81 195 PRO A C 1
ATOM 1419 O O . PRO A 1 195 ? 12.631 10.996 -5.195 1.00 90.81 195 PRO A O 1
ATOM 1422 N N . ALA A 1 196 ? 14.446 11.010 -3.871 1.00 94.69 196 ALA A N 1
ATOM 1423 C CA . ALA A 1 196 ? 15.288 11.706 -4.840 1.00 94.69 196 ALA A CA 1
ATOM 1424 C C . ALA A 1 196 ? 15.624 10.794 -6.028 1.00 94.69 196 ALA A C 1
ATOM 1426 O O . ALA A 1 196 ? 15.607 11.235 -7.180 1.00 94.69 196 ALA A O 1
ATOM 1427 N N . GLN A 1 197 ? 15.859 9.508 -5.763 1.00 96.38 197 GLN A N 1
ATOM 1428 C CA . GLN A 1 197 ? 16.095 8.514 -6.808 1.00 96.38 197 GLN A CA 1
ATOM 1429 C C . GLN A 1 197 ? 14.819 8.172 -7.576 1.00 96.38 197 GLN A C 1
ATOM 1431 O O . GLN A 1 197 ? 14.886 8.014 -8.793 1.00 96.38 197 GLN A O 1
ATOM 1436 N N . VAL A 1 198 ? 13.651 8.139 -6.923 1.00 94.06 198 VAL A N 1
ATOM 1437 C CA . VAL A 1 198 ? 12.357 8.010 -7.615 1.00 94.06 198 VAL A CA 1
ATOM 1438 C C . VAL A 1 198 ? 12.154 9.177 -8.575 1.00 94.06 198 VAL A C 1
ATOM 1440 O O . VAL A 1 198 ? 11.845 8.951 -9.740 1.00 94.06 198 VAL A O 1
ATOM 1443 N N . LYS A 1 199 ? 12.396 10.420 -8.145 1.00 94.19 199 LYS A N 1
ATOM 1444 C CA . LYS A 1 199 ? 12.319 11.572 -9.055 1.00 94.19 199 LYS A CA 1
ATOM 1445 C C . LYS A 1 199 ? 13.280 11.414 -10.240 1.00 94.19 199 LYS A C 1
ATOM 1447 O O . LYS A 1 199 ? 12.866 11.551 -11.387 1.00 94.19 199 LYS A O 1
ATOM 1452 N N . SER A 1 200 ? 14.538 11.066 -9.966 1.00 95.19 200 SER A N 1
ATOM 1453 C CA . SER A 1 200 ? 15.556 10.844 -11.000 1.00 95.19 200 SER A CA 1
ATOM 1454 C C . SER A 1 200 ? 15.177 9.726 -11.982 1.00 95.19 200 SER A C 1
ATOM 1456 O O . SER A 1 200 ? 15.463 9.834 -13.175 1.00 95.19 200 SER A O 1
ATOM 1458 N N . LEU A 1 201 ? 14.500 8.671 -11.514 1.00 96.25 201 LEU A N 1
ATOM 1459 C CA . LEU A 1 201 ? 13.995 7.581 -12.349 1.00 96.25 201 LEU A CA 1
ATOM 1460 C C . LEU A 1 201 ? 12.980 8.090 -13.376 1.00 96.25 201 LEU A C 1
ATOM 1462 O O . LEU A 1 201 ? 13.115 7.782 -14.560 1.00 96.25 201 LEU A O 1
ATOM 1466 N N . PHE A 1 202 ? 12.004 8.889 -12.940 1.00 96.50 202 PHE A N 1
ATOM 1467 C CA . PHE A 1 202 ? 11.013 9.494 -13.834 1.00 96.50 202 PHE A CA 1
ATOM 1468 C C . PHE A 1 202 ? 11.673 10.486 -14.799 1.00 96.50 202 PHE A C 1
ATOM 1470 O O . PHE A 1 202 ? 11.520 10.335 -16.008 1.00 96.50 202 PHE A O 1
ATOM 1477 N N . ASP A 1 203 ? 12.503 11.408 -14.295 1.00 95.88 203 ASP A N 1
ATOM 1478 C CA . ASP A 1 203 ? 13.215 12.389 -15.127 1.00 95.88 203 ASP A CA 1
ATOM 1479 C C . ASP A 1 203 ? 14.103 11.704 -16.189 1.00 95.88 203 ASP A C 1
ATOM 1481 O O . ASP A 1 203 ? 14.270 12.191 -17.307 1.00 95.88 203 ASP A O 1
ATOM 1485 N N . SER A 1 204 ? 14.738 10.579 -15.851 1.00 95.38 204 SER A N 1
ATOM 1486 C CA . SER A 1 204 ? 15.603 9.836 -16.778 1.00 95.38 204 SER A CA 1
ATOM 1487 C C . SER A 1 204 ? 14.802 9.057 -17.814 1.00 95.38 204 SER A C 1
ATOM 1489 O O . SER A 1 204 ? 15.197 9.016 -18.976 1.00 95.38 204 SER A O 1
ATOM 1491 N N . ALA A 1 205 ? 13.666 8.486 -17.417 1.00 94.06 205 ALA A N 1
ATOM 1492 C CA . ALA A 1 205 ? 12.750 7.807 -18.321 1.00 94.06 205 ALA A CA 1
ATOM 1493 C C . ALA A 1 205 ? 12.135 8.768 -19.351 1.00 94.06 205 ALA A C 1
ATOM 1495 O O . ALA A 1 205 ? 12.112 8.453 -20.541 1.00 94.06 205 ALA A O 1
ATOM 1496 N N . GLU A 1 206 ? 11.698 9.951 -18.914 1.00 94.75 206 GLU A N 1
ATOM 1497 C CA . GLU A 1 206 ? 11.143 10.977 -19.802 1.00 94.75 206 GLU A CA 1
ATOM 1498 C C . GLU A 1 206 ? 12.198 11.508 -20.773 1.00 94.75 206 GLU A C 1
ATOM 1500 O O . GLU A 1 206 ? 11.950 11.569 -21.976 1.00 94.75 206 GLU A O 1
ATOM 1505 N N . ARG A 1 207 ? 13.412 11.802 -20.284 1.00 95.31 207 ARG A N 1
ATOM 1506 C CA . ARG A 1 207 ? 14.533 12.239 -21.135 1.00 95.31 207 ARG A CA 1
ATOM 1507 C C . ARG A 1 207 ? 14.960 11.189 -22.156 1.00 95.31 207 ARG A C 1
ATOM 1509 O O . ARG A 1 207 ? 15.327 11.550 -23.267 1.00 95.31 207 ARG A O 1
ATOM 1516 N N . ALA A 1 208 ? 14.948 9.909 -21.789 1.00 93.62 208 ALA A N 1
ATOM 1517 C CA . ALA A 1 208 ? 15.389 8.832 -22.671 1.00 93.62 208 ALA A CA 1
ATOM 1518 C C . ALA A 1 208 ? 14.471 8.629 -23.885 1.00 93.62 208 ALA A C 1
ATOM 1520 O O . ALA A 1 208 ? 14.943 8.222 -24.945 1.00 93.62 208 ALA A O 1
ATOM 1521 N N . PHE A 1 209 ? 13.173 8.891 -23.727 1.00 93.62 209 PHE A N 1
ATOM 1522 C CA . PHE A 1 209 ? 12.168 8.629 -24.758 1.00 93.62 209 PHE A CA 1
ATOM 1523 C C . PHE A 1 209 ? 11.478 9.882 -25.301 1.00 93.62 209 PHE A C 1
ATOM 1525 O O . PHE A 1 209 ? 10.609 9.741 -26.160 1.00 93.62 209 PHE A O 1
ATOM 1532 N N . ASP A 1 210 ? 11.846 11.067 -24.804 1.00 93.62 210 ASP A N 1
ATOM 1533 C CA . ASP A 1 210 ? 11.224 12.359 -25.127 1.00 93.62 210 ASP A CA 1
ATOM 1534 C C . ASP A 1 210 ? 9.688 12.303 -25.033 1.00 93.62 210 ASP A C 1
ATOM 1536 O O . ASP A 1 210 ? 8.942 12.705 -25.925 1.00 93.62 210 ASP A O 1
ATOM 1540 N N . SER A 1 211 ? 9.198 11.678 -23.961 1.00 89.25 211 SER A N 1
ATOM 1541 C CA . SER A 1 211 ? 7.783 11.360 -23.782 1.00 89.25 211 SER A CA 1
ATOM 1542 C C . SER A 1 211 ? 7.441 11.241 -22.300 1.00 89.25 211 SER A C 1
ATOM 1544 O O . SER A 1 211 ? 8.229 10.665 -21.547 1.00 89.25 211 SER A O 1
ATOM 1546 N N . PRO A 1 212 ? 6.235 11.664 -21.874 1.00 89.75 212 PRO A N 1
ATOM 1547 C CA . PRO A 1 212 ? 5.768 11.413 -20.517 1.00 89.75 212 PRO A CA 1
ATOM 1548 C C . PRO A 1 212 ? 5.624 9.912 -20.233 1.00 89.75 212 PRO A C 1
ATOM 1550 O O . PRO A 1 212 ? 5.473 9.080 -21.143 1.00 89.75 212 PRO A O 1
ATOM 1553 N N . ILE A 1 213 ? 5.616 9.567 -18.945 1.00 88.12 213 ILE A N 1
ATOM 1554 C CA . ILE A 1 213 ? 5.352 8.202 -18.480 1.00 88.12 213 ILE A CA 1
ATOM 1555 C C . ILE A 1 213 ? 3.863 7.887 -18.596 1.00 88.12 213 ILE A C 1
ATOM 1557 O O . ILE A 1 213 ? 3.008 8.635 -18.127 1.00 88.12 213 ILE A O 1
ATOM 1561 N N . HIS A 1 214 ? 3.552 6.740 -19.196 1.00 86.94 214 HIS A N 1
ATOM 1562 C CA . HIS A 1 214 ? 2.175 6.305 -19.423 1.00 86.94 214 HIS A CA 1
ATOM 1563 C C . HIS A 1 214 ? 1.754 5.156 -18.511 1.00 86.94 214 HIS A C 1
ATOM 1565 O O . HIS A 1 214 ? 0.567 4.992 -18.226 1.00 86.94 214 HIS A O 1
ATOM 1571 N N . VAL A 1 215 ? 2.715 4.322 -18.111 1.00 87.31 215 VAL A N 1
ATOM 1572 C CA . VAL A 1 215 ? 2.484 3.109 -17.327 1.00 87.31 215 VAL A CA 1
ATOM 1573 C C . VAL A 1 215 ? 3.529 3.029 -16.221 1.00 87.31 215 VAL A C 1
ATOM 1575 O O . VAL A 1 215 ? 4.724 3.170 -16.476 1.00 87.31 215 VAL A O 1
ATOM 1578 N N . LEU A 1 216 ? 3.077 2.762 -14.999 1.00 88.44 216 LEU A N 1
ATOM 1579 C CA . LEU A 1 216 ? 3.931 2.439 -13.862 1.00 88.44 216 LEU A CA 1
ATOM 1580 C C . LEU A 1 216 ? 3.529 1.064 -13.329 1.00 88.44 216 LEU A C 1
ATOM 1582 O O . LEU A 1 216 ? 2.370 0.846 -12.976 1.00 88.44 216 LEU A O 1
ATOM 1586 N N . VAL A 1 217 ? 4.488 0.145 -13.267 1.00 84.88 217 VAL A N 1
ATOM 1587 C CA . VAL A 1 217 ? 4.316 -1.184 -12.684 1.00 84.88 217 VAL A CA 1
ATOM 1588 C C . VAL A 1 217 ? 5.184 -1.297 -11.434 1.00 84.88 217 VAL A C 1
ATOM 1590 O O . VAL A 1 217 ? 6.411 -1.398 -11.516 1.00 84.88 217 VAL A O 1
ATOM 1593 N N . ASN A 1 218 ? 4.533 -1.322 -10.270 1.00 82.75 218 ASN A N 1
ATOM 1594 C CA . ASN A 1 218 ? 5.187 -1.519 -8.979 1.00 82.75 218 ASN A CA 1
ATOM 1595 C C . ASN A 1 218 ? 5.415 -3.020 -8.755 1.00 82.75 218 ASN A C 1
ATOM 1597 O O . ASN A 1 218 ? 4.538 -3.716 -8.250 1.00 82.75 218 ASN A O 1
ATOM 1601 N N . SER A 1 219 ? 6.571 -3.532 -9.179 1.00 79.25 219 SER A N 1
ATOM 1602 C CA . SER A 1 219 ? 6.937 -4.956 -9.059 1.00 79.25 219 SER A CA 1
ATOM 1603 C C . SER A 1 219 ? 8.139 -5.213 -8.152 1.00 79.25 219 SER A C 1
ATOM 1605 O O . SER A 1 219 ? 8.490 -6.370 -7.918 1.00 79.25 219 SER A O 1
ATOM 1607 N N . ALA A 1 220 ? 8.753 -4.163 -7.604 1.00 70.88 220 ALA A N 1
ATOM 1608 C CA . ALA A 1 220 ? 9.762 -4.302 -6.565 1.00 70.88 220 ALA A CA 1
ATOM 1609 C C . ALA A 1 220 ? 9.133 -4.858 -5.276 1.00 70.88 220 ALA A C 1
ATOM 1611 O O . ALA A 1 220 ? 8.168 -4.307 -4.752 1.00 70.88 220 ALA A O 1
ATOM 1612 N N . GLY A 1 221 ? 9.698 -5.950 -4.766 1.00 71.19 221 GLY A N 1
ATOM 1613 C CA . GLY A 1 221 ? 9.291 -6.567 -3.511 1.00 71.19 221 GLY A CA 1
ATOM 1614 C C . GLY A 1 221 ? 10.428 -7.390 -2.923 1.00 71.19 221 GLY A C 1
ATOM 1615 O O . GLY A 1 221 ? 11.240 -7.964 -3.654 1.00 71.19 221 GLY A O 1
ATOM 1616 N N . VAL A 1 222 ? 10.490 -7.437 -1.595 1.00 73.12 222 VAL A N 1
ATOM 1617 C CA . VAL A 1 222 ? 11.451 -8.244 -0.841 1.00 73.12 222 VAL A CA 1
ATOM 1618 C C . VAL A 1 222 ? 10.650 -9.171 0.059 1.00 73.12 222 VAL A C 1
ATOM 1620 O O . VAL A 1 222 ? 9.792 -8.715 0.807 1.00 73.12 222 VAL A O 1
ATOM 1623 N N . LEU A 1 223 ? 10.918 -10.470 -0.038 1.00 71.19 223 LEU A N 1
ATOM 1624 C CA . LEU A 1 223 ? 10.325 -11.482 0.827 1.00 71.19 223 LEU A CA 1
ATOM 1625 C C . LEU A 1 223 ? 11.444 -12.135 1.634 1.00 71.19 223 LEU A C 1
ATOM 1627 O O . LEU A 1 223 ? 12.352 -12.726 1.049 1.00 71.19 223 LEU A O 1
ATOM 1631 N N . ASP A 1 224 ? 11.369 -12.034 2.958 1.00 72.44 224 ASP A N 1
ATOM 1632 C CA . ASP A 1 224 ? 12.235 -12.774 3.873 1.00 72.44 224 ASP A CA 1
ATOM 1633 C C . ASP A 1 224 ? 11.486 -14.008 4.412 1.00 72.44 224 ASP A C 1
ATOM 1635 O O . ASP A 1 224 ? 10.397 -13.871 4.970 1.00 72.44 224 ASP A O 1
ATOM 1639 N N . PRO A 1 225 ? 12.017 -15.234 4.265 1.00 72.81 225 PRO A N 1
ATOM 1640 C CA . PRO A 1 225 ? 11.370 -16.427 4.809 1.00 72.81 225 PRO A CA 1
ATOM 1641 C C . PRO A 1 225 ? 11.367 -16.495 6.349 1.00 72.81 225 PRO A C 1
ATOM 1643 O O . PRO A 1 225 ? 10.757 -17.412 6.896 1.00 72.81 225 PRO A O 1
ATOM 1646 N N . LYS A 1 226 ? 12.050 -15.585 7.057 1.00 79.62 226 LYS A N 1
ATOM 1647 C CA . LYS A 1 226 ? 12.226 -15.615 8.519 1.00 79.62 226 LYS A CA 1
ATOM 1648 C C . LYS A 1 226 ? 11.397 -14.584 9.288 1.00 79.62 226 LYS A C 1
ATOM 1650 O O . LYS A 1 226 ? 11.705 -14.343 10.453 1.00 79.62 226 LYS A O 1
ATOM 1655 N N . TYR A 1 227 ? 10.373 -13.980 8.684 1.00 82.69 227 TYR A N 1
ATOM 1656 C CA . TYR A 1 227 ? 9.582 -12.970 9.392 1.00 82.69 227 TYR A CA 1
ATOM 1657 C C . TYR A 1 227 ? 8.985 -13.521 10.704 1.00 82.69 227 TYR A C 1
ATOM 1659 O O . TYR A 1 227 ? 8.312 -14.558 10.678 1.00 82.69 227 TYR A O 1
ATOM 1667 N N . PRO A 1 228 ? 9.218 -12.853 11.851 1.00 84.69 228 PRO A N 1
ATOM 1668 C CA . PRO A 1 228 ? 8.601 -13.234 13.115 1.00 84.69 228 PRO A CA 1
ATOM 1669 C C . PRO A 1 228 ? 7.095 -12.928 13.101 1.00 84.69 228 PRO A C 1
ATOM 1671 O O . PRO A 1 228 ? 6.628 -12.086 12.336 1.00 84.69 228 PRO A O 1
ATOM 1674 N N . SER A 1 229 ? 6.335 -13.582 13.984 1.00 89.69 229 SER A N 1
ATOM 1675 C CA . SER A 1 229 ? 4.939 -13.203 14.265 1.00 89.69 229 SER A CA 1
ATOM 1676 C C . SER A 1 229 ? 4.848 -11.752 14.741 1.00 89.69 229 SER A C 1
ATOM 1678 O O . SER A 1 229 ? 5.802 -11.271 15.355 1.00 89.69 229 SER A O 1
ATOM 1680 N N . ILE A 1 230 ? 3.688 -11.105 14.609 1.00 87.12 230 ILE A N 1
ATOM 1681 C CA . ILE A 1 230 ? 3.490 -9.691 14.982 1.00 87.12 230 ILE A CA 1
ATOM 1682 C C . ILE A 1 230 ? 3.987 -9.372 16.408 1.00 87.12 230 ILE A C 1
ATOM 1684 O O . ILE A 1 230 ? 4.712 -8.391 16.560 1.00 87.12 230 ILE A O 1
ATOM 1688 N N . PRO A 1 231 ? 3.695 -10.175 17.457 1.00 87.38 231 PRO A N 1
ATOM 1689 C CA . PRO A 1 231 ? 4.182 -9.884 18.813 1.00 87.38 231 PRO A CA 1
ATOM 1690 C C . PRO A 1 231 ? 5.706 -9.980 18.988 1.00 87.38 231 PRO A C 1
ATOM 1692 O O . PRO A 1 231 ? 6.235 -9.493 19.980 1.00 87.38 231 PRO A O 1
ATOM 1695 N N . ASN A 1 232 ? 6.394 -10.639 18.053 1.00 90.50 232 ASN A N 1
ATOM 1696 C CA . ASN A 1 232 ? 7.831 -10.909 18.092 1.00 90.50 232 ASN A CA 1
ATOM 1697 C C . ASN A 1 232 ? 8.611 -10.081 17.054 1.00 90.50 232 ASN A C 1
ATOM 1699 O O . ASN A 1 232 ? 9.830 -10.214 16.965 1.00 90.50 232 ASN A O 1
ATOM 1703 N N . THR A 1 233 ? 7.936 -9.254 16.250 1.00 90.31 233 THR A N 1
ATOM 1704 C CA . THR A 1 233 ? 8.588 -8.314 15.334 1.00 90.31 233 THR A CA 1
ATOM 1705 C C . THR A 1 233 ? 9.165 -7.145 16.132 1.00 90.31 233 THR A C 1
ATOM 1707 O O . THR A 1 233 ? 8.431 -6.469 16.852 1.00 90.31 233 THR A O 1
ATOM 1710 N N . SER A 1 234 ? 10.475 -6.896 16.018 1.00 90.38 234 SER A N 1
ATOM 1711 C CA . SER A 1 234 ? 11.096 -5.726 16.654 1.00 90.38 234 SER A CA 1
ATOM 1712 C C . SER A 1 234 ? 10.653 -4.431 15.964 1.00 90.38 234 SER A C 1
ATOM 1714 O O . SER A 1 234 ? 10.241 -4.454 14.802 1.00 90.38 234 SER A O 1
ATOM 1716 N N . LEU A 1 235 ? 10.750 -3.290 16.656 1.00 87.75 235 LEU A N 1
ATOM 1717 C CA . LEU A 1 235 ? 10.394 -1.995 16.063 1.00 87.75 235 LEU A CA 1
ATOM 1718 C C . LEU A 1 235 ? 11.285 -1.664 14.862 1.00 87.75 235 LEU A C 1
ATOM 1720 O O . LEU A 1 235 ? 10.790 -1.200 13.845 1.00 87.75 235 LEU A O 1
ATOM 1724 N N . GLU A 1 236 ? 12.576 -1.983 14.936 1.00 87.38 236 GLU A N 1
ATOM 1725 C CA . GLU A 1 236 ? 13.526 -1.751 13.847 1.00 87.38 236 GLU A CA 1
ATOM 1726 C C . GLU A 1 236 ? 13.174 -2.574 12.603 1.00 87.38 236 GLU A C 1
ATOM 1728 O O . GLU A 1 236 ? 13.275 -2.084 11.477 1.00 87.38 236 GLU A O 1
ATOM 1733 N N . GLU A 1 237 ? 12.751 -3.829 12.784 1.00 85.69 237 GLU A N 1
ATOM 1734 C CA . GLU A 1 237 ? 12.305 -4.663 11.672 1.00 85.69 237 GLU A CA 1
ATOM 1735 C C . GLU A 1 237 ? 10.957 -4.198 11.113 1.00 85.69 237 GLU A C 1
ATOM 1737 O O . GLU A 1 237 ? 10.785 -4.162 9.893 1.00 85.69 237 GLU A O 1
ATOM 1742 N N . PHE A 1 238 ? 10.029 -3.791 11.980 1.00 86.38 238 PHE A N 1
ATOM 1743 C CA . PHE A 1 238 ? 8.756 -3.210 11.569 1.00 86.38 238 PHE A CA 1
ATOM 1744 C C . PHE A 1 238 ? 8.975 -1.948 10.723 1.00 86.38 238 PHE A C 1
ATOM 1746 O O . PHE A 1 238 ? 8.476 -1.863 9.600 1.00 86.38 238 PHE A O 1
ATOM 1753 N N . ASP A 1 239 ? 9.795 -1.016 11.208 1.00 86.44 239 ASP A N 1
ATOM 1754 C CA . ASP A 1 239 ? 10.127 0.223 10.506 1.00 86.44 239 ASP A CA 1
ATOM 1755 C C . ASP A 1 239 ? 10.820 -0.062 9.175 1.00 86.44 239 ASP A C 1
ATOM 1757 O O . ASP A 1 239 ? 10.497 0.558 8.168 1.00 86.44 239 ASP A O 1
ATOM 1761 N N . ARG A 1 240 ? 11.717 -1.053 9.121 1.00 84.19 240 ARG A N 1
ATOM 1762 C CA . ARG A 1 240 ? 12.358 -1.483 7.870 1.00 84.19 240 ARG A CA 1
ATOM 1763 C C . ARG A 1 240 ? 11.351 -1.988 6.832 1.00 84.19 240 ARG A C 1
ATOM 1765 O O . ARG A 1 240 ? 11.572 -1.773 5.644 1.00 84.19 240 ARG A O 1
ATOM 1772 N N . ILE A 1 241 ? 10.298 -2.690 7.249 1.00 84.31 241 ILE A N 1
ATOM 1773 C CA . ILE A 1 241 ? 9.276 -3.247 6.345 1.00 84.31 241 ILE A CA 1
ATOM 1774 C C . ILE A 1 241 ? 8.341 -2.152 5.816 1.00 84.31 241 ILE A C 1
ATOM 1776 O O . ILE A 1 241 ? 7.901 -2.234 4.671 1.00 84.31 241 ILE A O 1
ATOM 1780 N N . PHE A 1 242 ? 8.030 -1.151 6.642 1.00 82.19 242 PHE A N 1
ATOM 1781 C CA . PHE A 1 242 ? 7.088 -0.073 6.318 1.00 82.19 242 PHE A CA 1
ATOM 1782 C C . PHE A 1 242 ? 7.738 1.207 5.770 1.00 82.19 242 PHE A C 1
ATOM 1784 O O . PHE A 1 242 ? 7.016 2.173 5.509 1.00 82.19 242 PHE A O 1
ATOM 1791 N N . ARG A 1 243 ? 9.065 1.219 5.614 1.00 72.38 243 ARG A N 1
ATOM 1792 C CA . ARG A 1 243 ? 9.828 2.354 5.086 1.00 72.38 243 ARG A CA 1
ATOM 1793 C C . ARG A 1 243 ? 9.593 2.606 3.599 1.00 72.38 243 ARG A C 1
ATOM 1795 O O . ARG A 1 243 ? 9.462 1.627 2.832 1.00 72.38 243 ARG A O 1
#

Secondary structure (DSSP, 8-state):
-B--THHHH--TT-HHHHHHHHHHHHHHHHHHHHTTTS-----EEEE-SB-SHHHHTT--HHHHHHHHHHSTTSS-B-HHHHHHHHHHHTSGGGTT--S-EEEESTTTT----PPPP-----S-TTTT-EEEETTTTSHHHHHHHHHHHHTT-EEEEEESS-HHHHHHHHHHHHHTS-SS-----EEEE--TT-HHHHHHHHHHHHHHHTS-EEEEE-------TTPPPGGG--HHHHHHHH-

Sequence (243 aa):
MLSASLVGSLIPGYGAYTASKAAVETLVKILAKELKGTGITANCVAPGPIATEIFFDGKTEEMVKKAIEQCPHGRLGETKDVAPVVGFLATDASEWINGQVIRVNGGYVYRWAATSVNPGVESLPLKDRVAIVTGSSRGIGRAIAIHLSQLGAKPVINYTSNSAQADIVAAEINSSASPDTTLRAVTVQADVSDPAQVKSLFDSAERAFDSPIHVLVNSAGVLDPKYPSIPNTSLEEFDRIFR

Organism: Acer saccharum (NCBI:txid4024)

pLDDT: mean 86.09, std 10.92, range [42.66, 97.38]